Protein AF-0000000082067939 (afdb_homodimer)

Sequence (208 aa):
LRGRFSPQLLSRGGAKGQLTLLGLQEKPSDTQTPSAMDGVNTPTSCCFSYVSKPIPRSHVVKYRHTSSKCSLPAVIFTTKKGREVCSDPNARWVQEYIKHVKQNLRGRFSPQLLSRGGAKGQLTLLGLQEKPSDTQTPSAMDGVNTPTSCCFSYVSKPIPRSHVVKYRHTSSKCSLPAVIFTTKKGREVCSDPNARWVQEYIKHVKQN

Secondary structure (DSSP, 8-state):
---------------------------------------TTSPEEE-S---SSPPPGGGEEEEEEPPTTSSS--EEEEETT--EEEE-TTSHHHHHHHHHHHH-/---------------------------------------TTSPEEE-S---SSPPPGGGEEEEEEPPTTSSS--EEEEETT--EEEE-TTSHHHHHHHHHHHH-

Organism: Chelonoidis abingdonii (NCBI:txid106734)

InterPro domains:
  IPR000827 CC chemokine, conserved site [PS00472] (46-87)
  IPR001811 Chemokine interleukin-8-like domain [PF00048] (45-100)
  IPR001811 Chemokine interleukin-8-like domain [SM00199] (43-101)
  IPR036048 Chemokine interleukin-8-like superfamily [SSF54117] (39-103)
  IPR039809 Chemokine beta/gamma/delta [PTHR12015] (34-102)

Structure (mmCIF, N/CA/C/O backbone):
data_AF-0000000082067939-model_v1
#
loop_
_entity.id
_entity.type
_entity.pdbx_description
1 polymer 'C-C motif chemokine'
#
loop_
_atom_site.group_PDB
_atom_site.id
_atom_site.type_symbol
_atom_site.label_atom_id
_atom_site.label_alt_id
_atom_site.label_comp_id
_atom_site.label_asym_id
_atom_site.label_entity_id
_atom_site.label_seq_id
_atom_site.pdbx_PDB_ins_code
_atom_site.Cartn_x
_atom_site.Cartn_y
_atom_site.Cartn_z
_atom_site.occupancy
_atom_site.B_iso_or_equiv
_atom_site.auth_seq_id
_atom_site.auth_comp_id
_atom_site.auth_asym_id
_atom_site.auth_atom_id
_atom_site.pdbx_PDB_model_num
ATOM 1 N N . LEU A 1 1 ? 56.219 -64.5 -46.75 1 35.53 1 LEU A N 1
ATOM 2 C CA . LEU A 1 1 ? 56.625 -63.562 -45.719 1 35.53 1 LEU A CA 1
ATOM 3 C C . LEU A 1 1 ? 56.188 -62.156 -46.094 1 35.53 1 LEU A C 1
ATOM 5 O O . LEU A 1 1 ? 56.438 -61.188 -45.344 1 35.53 1 LEU A O 1
ATOM 9 N N . ARG A 1 2 ? 55.781 -61.875 -47.375 1 33.59 2 ARG A N 1
ATOM 10 C CA . ARG A 1 2 ? 56 -60.5 -47.812 1 33.59 2 ARG A CA 1
ATOM 11 C C . ARG A 1 2 ? 54.969 -59.562 -47.188 1 33.59 2 ARG A C 1
ATOM 13 O O . ARG A 1 2 ? 55.219 -58.375 -47 1 33.59 2 ARG A O 1
ATOM 20 N N . GLY A 1 3 ? 53.625 -59.969 -47.188 1 36.22 3 GLY A N 1
ATOM 21 C CA . GLY A 1 3 ? 52.812 -58.844 -47.531 1 36.22 3 GLY A CA 1
ATOM 22 C C . GLY A 1 3 ? 52.75 -57.781 -46.438 1 36.22 3 GLY A C 1
ATOM 23 O O . GLY A 1 3 ? 52.5 -58.125 -45.25 1 36.22 3 GLY A O 1
ATOM 24 N N . ARG A 1 4 ? 53.25 -56.594 -46.594 1 36.09 4 ARG A N 1
ATOM 25 C CA . ARG A 1 4 ? 53.625 -55.375 -45.906 1 36.09 4 ARG A CA 1
ATOM 26 C C . ARG A 1 4 ? 52.406 -54.75 -45.188 1 36.09 4 ARG A C 1
ATOM 28 O O . ARG A 1 4 ? 52.469 -54.469 -44 1 36.09 4 ARG A O 1
ATOM 35 N N . PHE A 1 5 ? 51.375 -54 -45.875 1 36.84 5 PHE A N 1
ATOM 36 C CA . PHE A 1 5 ? 51.344 -52.562 -45.625 1 36.84 5 PHE A CA 1
ATOM 37 C C . PHE A 1 5 ? 50.531 -52.281 -44.375 1 36.84 5 PHE A C 1
ATOM 39 O O . PHE A 1 5 ? 49.75 -53.125 -43.906 1 36.84 5 PHE A O 1
ATOM 46 N N . SER A 1 6 ? 50.031 -50.781 -44.062 1 39.72 6 SER A N 1
ATOM 47 C CA . SER A 1 6 ? 50.25 -49.594 -43.219 1 39.72 6 SER A CA 1
ATOM 48 C C . SER A 1 6 ? 49 -49.281 -42.438 1 39.72 6 SER A C 1
ATOM 50 O O . SER A 1 6 ? 49.031 -48.375 -41.562 1 39.72 6 SER A O 1
ATOM 52 N N . PRO A 1 7 ? 47.719 -49.906 -42.531 1 46.06 7 PRO A N 1
ATOM 53 C CA . PRO A 1 7 ? 46.781 -48.781 -42.406 1 46.06 7 PRO A CA 1
ATOM 54 C C . PRO A 1 7 ? 46.875 -48.062 -41.062 1 46.06 7 PRO A C 1
ATOM 56 O O . PRO A 1 7 ? 47.25 -48.688 -40.062 1 46.06 7 PRO A O 1
ATOM 59 N N . GLN A 1 8 ? 47.031 -46.688 -41.156 1 37.53 8 GLN A N 1
ATOM 60 C CA . GLN A 1 8 ? 47.062 -45.562 -40.188 1 37.53 8 GLN A CA 1
ATOM 61 C C . GLN A 1 8 ? 45.812 -45.531 -39.344 1 37.53 8 GLN A C 1
ATOM 63 O O . GLN A 1 8 ? 44.688 -45.531 -39.875 1 37.53 8 GLN A O 1
ATOM 68 N N . LEU A 1 9 ? 45.906 -46.156 -38.219 1 43.56 9 LEU A N 1
ATOM 69 C CA . LEU A 1 9 ? 44.875 -46.188 -37.156 1 43.56 9 LEU A CA 1
ATOM 70 C C . LEU A 1 9 ? 44.469 -44.75 -36.781 1 43.56 9 LEU A C 1
ATOM 72 O O . LEU A 1 9 ? 45.281 -43.969 -36.281 1 43.56 9 LEU A O 1
ATOM 76 N N . LEU A 1 10 ? 43.75 -44.094 -37.781 1 41.12 10 LEU A N 1
ATOM 77 C CA . LEU A 1 10 ? 43.25 -42.75 -37.469 1 41.12 10 LEU A CA 1
ATOM 78 C C . LEU A 1 10 ? 42.594 -42.75 -36.094 1 41.12 10 LEU A C 1
ATOM 80 O O . LEU A 1 10 ? 41.906 -43.719 -35.719 1 41.12 10 LEU A O 1
ATOM 84 N N . SER A 1 11 ? 43.312 -42.094 -35.219 1 42.75 11 SER A N 1
ATOM 85 C CA . SER A 1 11 ? 43.031 -41.688 -33.844 1 42.75 11 SER A CA 1
ATOM 86 C C . SER A 1 11 ? 41.656 -41 -33.75 1 42.75 11 SER A C 1
ATOM 88 O O . SER A 1 11 ? 41.438 -40 -34.438 1 42.75 11 SER A O 1
ATOM 90 N N . ARG A 1 12 ? 40.594 -41.844 -33.875 1 41.91 12 ARG A N 1
ATOM 91 C CA . ARG A 1 12 ? 39.25 -41.281 -33.719 1 41.91 12 ARG A CA 1
ATOM 92 C C . ARG A 1 12 ? 39.156 -40.375 -32.5 1 41.91 12 ARG A C 1
ATOM 94 O O . ARG A 1 12 ? 39.438 -40.844 -31.375 1 41.91 12 ARG A O 1
ATOM 101 N N . GLY A 1 13 ? 39.812 -39.125 -32.625 1 38.28 13 GLY A N 1
ATOM 102 C CA . GLY A 1 13 ? 39.625 -38.125 -31.609 1 38.28 13 GLY A CA 1
ATOM 103 C C . GLY A 1 13 ? 38.188 -38.031 -31.109 1 38.28 13 GLY A C 1
ATOM 104 O O . GLY A 1 13 ? 37.25 -37.938 -31.891 1 38.28 13 GLY A O 1
ATOM 105 N N . GLY A 1 14 ? 37.781 -38.969 -30.25 1 40.94 14 GLY A N 1
ATOM 106 C CA . GLY A 1 14 ? 36.469 -38.875 -29.609 1 40.94 14 GLY A CA 1
ATOM 107 C C . GLY A 1 14 ? 36.188 -37.5 -29.031 1 40.94 14 GLY A C 1
ATOM 108 O O . GLY A 1 14 ? 36.906 -37.031 -28.156 1 40.94 14 GLY A O 1
ATOM 109 N N . ALA A 1 15 ? 36.031 -36.531 -29.953 1 44.72 15 ALA A N 1
ATOM 110 C CA . ALA A 1 15 ? 35.594 -35.25 -29.438 1 44.72 15 ALA A CA 1
ATOM 111 C C . ALA A 1 15 ? 34.469 -35.375 -28.438 1 44.72 15 ALA A C 1
ATOM 113 O O . ALA A 1 15 ? 33.438 -36 -28.734 1 44.72 15 ALA A O 1
ATOM 114 N N . LYS A 1 16 ? 34.844 -35.75 -27.172 1 47.28 16 LYS A N 1
ATOM 115 C CA . LYS A 1 16 ? 33.844 -35.625 -26.125 1 47.28 16 LYS A CA 1
ATOM 116 C C . LYS A 1 16 ? 33.125 -34.281 -26.203 1 47.28 16 LYS A C 1
ATOM 118 O O . LYS A 1 16 ? 33.75 -33.219 -26.25 1 47.28 16 LYS A O 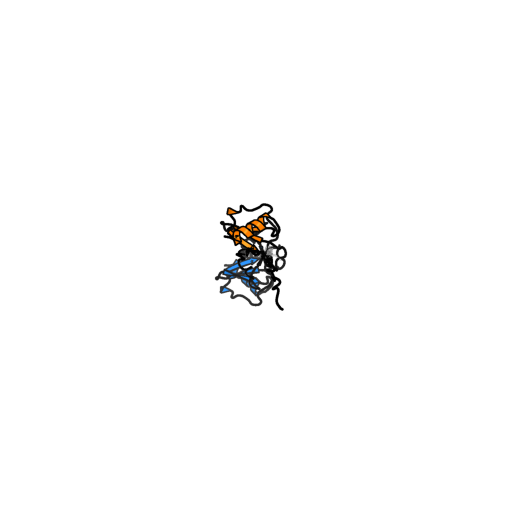1
ATOM 123 N N . GLY A 1 17 ? 32.125 -34.281 -27.125 1 41.03 17 GLY A N 1
ATOM 124 C CA . GLY A 1 17 ? 31.234 -33.125 -27.141 1 41.03 17 GLY A CA 1
ATOM 125 C C . GLY A 1 17 ? 30.828 -32.688 -25.75 1 41.03 17 GLY A C 1
ATOM 126 O O . GLY A 1 17 ? 30.469 -33.5 -24.906 1 41.03 17 GLY A O 1
ATOM 127 N N . GLN A 1 18 ? 31.609 -31.734 -25.172 1 47.75 18 GLN A N 1
ATOM 128 C CA . GLN A 1 18 ? 31.156 -31.047 -23.969 1 47.75 18 GLN A CA 1
ATOM 129 C C . GLN A 1 18 ? 29.734 -30.547 -24.109 1 47.75 18 GLN A C 1
ATOM 131 O O . GLN A 1 18 ? 29.406 -29.812 -25.047 1 47.75 18 GLN A O 1
ATOM 136 N N . LEU A 1 19 ? 28.797 -31.531 -23.953 1 42.72 19 LEU A N 1
ATOM 137 C CA . LEU A 1 19 ? 27.438 -31.062 -23.844 1 42.72 19 LEU A CA 1
ATOM 138 C C . LEU A 1 19 ? 27.344 -29.859 -22.891 1 42.72 19 LEU A C 1
ATOM 140 O O . LEU A 1 19 ? 27.703 -29.969 -21.719 1 42.72 19 LEU A O 1
ATOM 144 N N . THR A 1 20 ? 27.844 -28.75 -23.438 1 46.84 20 THR A N 1
ATOM 145 C CA . THR A 1 20 ? 27.547 -27.562 -22.656 1 46.84 20 THR A CA 1
ATOM 146 C C . THR A 1 20 ? 26.062 -27.484 -22.312 1 46.84 20 THR A C 1
ATOM 148 O O . THR A 1 20 ? 25.219 -27.625 -23.188 1 46.84 20 THR A O 1
ATOM 151 N N . LEU A 1 21 ? 25.766 -28.172 -21.203 1 43.59 21 LEU A N 1
ATOM 152 C CA . LEU A 1 21 ? 24.438 -27.938 -20.641 1 43.59 21 LEU A CA 1
ATOM 153 C C . LEU A 1 21 ? 24.109 -26.438 -20.656 1 43.59 21 LEU A C 1
ATOM 155 O O . LEU A 1 21 ? 24.781 -25.641 -20.016 1 43.59 21 LEU A O 1
ATOM 159 N N . LEU A 1 22 ? 23.844 -25.969 -21.922 1 44.34 22 LEU A N 1
ATOM 160 C CA . LEU A 1 22 ? 23.25 -24.641 -21.922 1 44.34 22 LEU A CA 1
ATOM 161 C C . L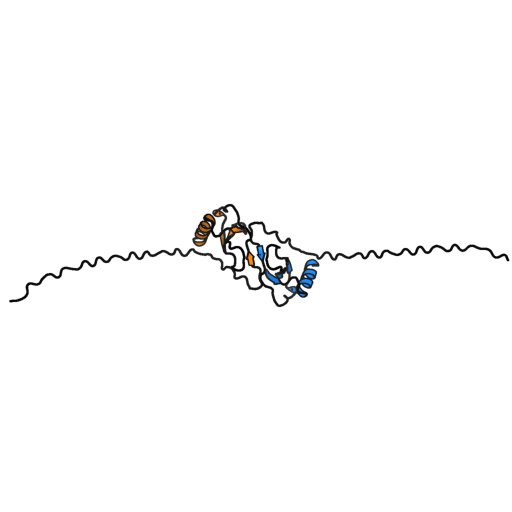EU A 1 22 ? 22.141 -24.547 -20.875 1 44.34 22 LEU A C 1
ATOM 163 O O . LEU A 1 22 ? 21.125 -25.25 -20.969 1 44.34 22 LEU A O 1
ATOM 167 N N . GLY A 1 23 ? 22.578 -24.516 -19.594 1 41.19 23 GLY A N 1
ATOM 168 C CA . GLY A 1 23 ? 21.516 -24.141 -18.672 1 41.19 23 GLY A CA 1
ATOM 169 C C . GLY A 1 23 ? 20.656 -23 -19.172 1 41.19 23 GLY A C 1
ATOM 170 O O . GLY A 1 23 ? 21.156 -21.922 -19.453 1 41.19 23 GLY A O 1
ATOM 171 N N . LEU A 1 24 ? 19.688 -23.297 -20.094 1 37.62 24 LEU A N 1
ATOM 172 C CA . LEU A 1 24 ? 18.672 -22.297 -20.391 1 37.62 24 LEU A CA 1
ATOM 173 C C . LEU A 1 24 ? 18.188 -21.609 -19.125 1 37.62 24 LEU A C 1
ATOM 175 O O . LEU A 1 24 ? 17.641 -22.25 -18.234 1 37.62 24 LEU A O 1
ATOM 179 N N . GLN A 1 25 ? 19.094 -20.719 -18.625 1 41.09 25 GLN A N 1
ATOM 180 C CA . GLN A 1 25 ? 18.484 -19.891 -17.578 1 41.09 25 GLN A CA 1
ATOM 181 C C . GLN A 1 25 ? 17.188 -19.25 -18.078 1 41.09 25 GLN A C 1
ATOM 183 O O . GLN A 1 25 ? 17.188 -18.562 -19.094 1 41.09 25 GLN A O 1
ATOM 188 N N . GLU A 1 26 ? 16.125 -20.109 -18.172 1 35.47 26 GLU A N 1
ATOM 189 C CA . GLU A 1 26 ? 14.844 -19.438 -18.375 1 35.47 26 GLU A CA 1
ATOM 190 C C . GLU A 1 26 ? 14.789 -18.125 -17.594 1 35.47 26 GLU A C 1
ATOM 192 O O . GLU A 1 26 ? 15.117 -18.078 -16.406 1 35.47 26 GLU A O 1
ATOM 197 N N . LYS A 1 27 ? 15.203 -17.062 -18.25 1 37.16 27 LYS A N 1
ATOM 198 C CA . LYS A 1 27 ? 15.016 -15.719 -17.688 1 37.16 27 LYS A CA 1
ATOM 199 C C . LYS A 1 27 ? 13.609 -15.555 -17.109 1 37.16 27 LYS A C 1
ATOM 201 O O . LYS A 1 27 ? 12.617 -15.766 -17.812 1 37.16 27 LYS A O 1
ATOM 206 N N . PRO A 1 28 ? 13.266 -16.016 -15.875 1 39.47 28 PRO A N 1
ATOM 207 C CA . PRO A 1 28 ? 11.93 -15.602 -15.445 1 39.47 28 PRO A CA 1
ATOM 208 C C . PRO A 1 28 ? 11.57 -14.188 -15.898 1 39.47 28 PRO A C 1
ATOM 210 O O . PRO A 1 28 ? 12.438 -13.305 -15.914 1 39.47 28 PRO A O 1
ATOM 213 N N . SER A 1 29 ? 10.984 -14.078 -17.016 1 38.59 29 SER A N 1
ATOM 214 C CA . SER A 1 29 ? 10.414 -12.797 -17.438 1 38.59 29 SER A CA 1
ATOM 215 C C . SER A 1 29 ? 9.828 -12.047 -16.234 1 38.59 29 SER A C 1
ATOM 217 O O . SER A 1 29 ? 8.75 -12.391 -15.75 1 38.59 29 SER A O 1
ATOM 219 N N . ASP A 1 30 ? 10.523 -11.977 -15.195 1 41 30 ASP A N 1
ATOM 220 C CA . ASP A 1 30 ? 10.055 -11.094 -14.133 1 41 30 ASP A CA 1
ATOM 221 C C . ASP A 1 30 ? 9.461 -9.805 -14.711 1 41 30 ASP A C 1
ATOM 223 O O . ASP A 1 30 ? 10.195 -8.922 -15.156 1 41 30 ASP A O 1
ATOM 227 N N . THR A 1 31 ? 8.562 -9.828 -15.617 1 44.78 31 THR A N 1
ATOM 228 C CA . THR A 1 31 ? 7.961 -8.5 -15.633 1 44.78 31 THR A CA 1
ATOM 229 C C . THR A 1 31 ? 7.895 -7.93 -14.219 1 44.78 31 THR A C 1
ATOM 231 O O . THR A 1 31 ? 7.039 -8.32 -13.422 1 44.78 31 THR A O 1
ATOM 234 N N . GLN A 1 32 ? 8.82 -8.203 -13.312 1 43.72 32 GLN A N 1
ATOM 235 C CA . GLN A 1 32 ? 8.953 -7.438 -12.078 1 43.72 32 GLN A CA 1
ATOM 236 C C . GLN A 1 32 ? 8.609 -5.969 -12.297 1 43.72 32 GLN A C 1
ATOM 238 O O . GLN A 1 32 ? 9.305 -5.27 -13.039 1 43.72 32 GLN A O 1
ATOM 243 N N . THR A 1 33 ? 7.438 -5.68 -12.766 1 44.88 33 THR A N 1
ATOM 244 C CA . THR A 1 33 ? 7.348 -4.23 -12.609 1 44.88 33 THR A CA 1
ATOM 245 C C . THR A 1 33 ? 8.188 -3.766 -11.422 1 44.88 33 THR A C 1
ATOM 247 O O . THR A 1 33 ? 8.148 -4.375 -10.352 1 44.88 33 THR A O 1
ATOM 250 N N . PRO A 1 34 ? 9.266 -3.041 -11.602 1 44.03 34 PRO A N 1
ATOM 251 C CA . PRO A 1 34 ? 10.086 -2.545 -10.5 1 44.03 34 PRO A CA 1
ATOM 252 C C . PRO A 1 34 ? 9.312 -2.426 -9.188 1 44.03 34 PRO A C 1
ATOM 254 O O . PRO A 1 34 ? 8.117 -2.105 -9.203 1 44.03 34 PRO A O 1
ATOM 257 N N . SER A 1 35 ? 9.398 -3.391 -8.219 1 43.81 35 SER A N 1
ATOM 258 C CA . SER A 1 35 ? 9.07 -2.898 -6.887 1 43.81 35 SER A CA 1
ATOM 259 C C . SER A 1 35 ? 9.148 -1.376 -6.824 1 43.81 35 SER A C 1
ATOM 261 O O . SER A 1 35 ? 10.227 -0.799 -6.984 1 43.81 35 SER A O 1
ATOM 263 N N . ALA A 1 36 ? 8.438 -0.71 -7.602 1 48.22 36 ALA A N 1
ATOM 264 C CA . ALA A 1 36 ? 8.594 0.717 -7.332 1 48.22 36 ALA A CA 1
ATOM 265 C C . ALA A 1 36 ? 9.164 0.955 -5.938 1 48.22 36 ALA A C 1
ATOM 267 O O . ALA A 1 36 ? 8.578 0.522 -4.941 1 48.22 36 ALA A O 1
ATOM 268 N N . MET A 1 37 ? 10.516 0.759 -5.797 1 51 37 MET A N 1
ATOM 269 C CA . MET A 1 37 ? 11.07 1.308 -4.566 1 51 37 MET A CA 1
ATOM 270 C C . MET A 1 37 ? 10.281 2.525 -4.105 1 51 37 MET A C 1
ATOM 272 O O . MET A 1 37 ? 10.25 3.549 -4.793 1 51 37 MET A O 1
ATOM 276 N N . ASP A 1 38 ? 9.211 2.182 -3.703 1 60 38 ASP A N 1
ATOM 277 C CA . ASP A 1 38 ? 8.477 3.318 -3.146 1 60 38 ASP A CA 1
ATOM 278 C C . ASP A 1 38 ? 9.438 4.34 -2.539 1 60 38 ASP A C 1
ATOM 280 O O . ASP A 1 38 ? 10.461 3.973 -1.959 1 60 38 ASP A O 1
ATOM 284 N N . GLY A 1 39 ? 9.43 5.414 -3.107 1 72.75 39 GLY A N 1
ATOM 285 C CA . GLY A 1 39 ? 10.172 6.48 -2.455 1 72.75 39 GLY A CA 1
ATOM 286 C C . GLY A 1 39 ? 10.18 6.367 -0.943 1 72.75 39 GLY A C 1
ATOM 287 O O . GLY A 1 39 ? 9.336 5.676 -0.365 1 72.75 39 GLY A O 1
ATOM 288 N N . VAL A 1 40 ? 11.18 6.781 -0.262 1 82.94 40 VAL A N 1
ATOM 289 C CA . VAL A 1 40 ? 11.391 6.676 1.177 1 82.94 40 VAL A CA 1
ATOM 290 C C . VAL A 1 40 ? 10.164 7.195 1.923 1 82.94 40 VAL A C 1
ATOM 292 O O . VAL A 1 40 ? 9.742 6.605 2.92 1 82.94 40 VAL A O 1
ATOM 295 N N . ASN A 1 41 ? 9.469 8.188 1.485 1 93.44 41 ASN A N 1
ATOM 296 C CA . ASN A 1 41 ? 8.359 8.789 2.221 1 93.44 41 ASN A CA 1
ATOM 297 C C . ASN A 1 41 ? 7.027 8.562 1.509 1 93.44 41 ASN A C 1
ATOM 299 O O . ASN A 1 41 ? 6.141 9.422 1.553 1 93.44 41 ASN A O 1
ATOM 303 N N . THR A 1 42 ? 6.922 7.527 0.788 1 95.88 42 THR A N 1
ATOM 304 C CA . THR A 1 42 ? 5.668 7.141 0.148 1 95.88 42 THR A CA 1
ATOM 305 C C . THR A 1 42 ? 5.16 5.816 0.706 1 95.88 42 THR A C 1
ATOM 307 O O . THR A 1 42 ? 5.945 5.004 1.204 1 95.88 42 THR A O 1
ATOM 310 N N . PRO A 1 43 ? 3.881 5.594 0.652 1 96.38 43 PRO A N 1
ATOM 311 C CA . PRO A 1 43 ? 3.365 4.348 1.226 1 96.38 43 PRO A CA 1
ATOM 312 C C . PRO A 1 43 ? 3.801 3.113 0.44 1 96.38 43 PRO A C 1
ATOM 314 O O . PRO A 1 43 ? 3.986 3.184 -0.778 1 96.38 43 PRO A O 1
ATOM 317 N N . THR A 1 44 ? 4.047 2.068 1.137 1 95.19 44 THR A N 1
ATOM 318 C CA . THR A 1 44 ? 4.371 0.761 0.579 1 95.19 44 THR A CA 1
ATOM 319 C C . THR A 1 44 ? 3.176 -0.181 0.672 1 95.19 44 THR A C 1
ATOM 321 O O . THR A 1 44 ? 2.494 -0.228 1.698 1 95.19 44 THR A O 1
ATOM 324 N N . SER A 1 45 ? 2.855 -0.892 -0.438 1 94.56 45 SER A N 1
ATOM 325 C CA . SER A 1 45 ? 1.794 -1.893 -0.418 1 94.56 45 SER A CA 1
ATOM 326 C C . SER A 1 45 ? 2.258 -3.178 0.256 1 94.56 45 SER A C 1
ATOM 328 O O . SER A 1 45 ? 3.227 -3.803 -0.184 1 94.56 45 SER A O 1
ATOM 330 N N . CYS A 1 46 ? 1.588 -3.551 1.285 1 96.44 46 CYS A N 1
ATOM 331 C CA . CYS A 1 46 ? 1.939 -4.75 2.039 1 96.44 46 CYS A CA 1
ATOM 332 C C . CYS A 1 46 ? 0.752 -5.699 2.137 1 96.44 46 CYS A C 1
ATOM 334 O O . CYS A 1 46 ? -0.397 -5.262 2.188 1 96.44 46 CYS A O 1
ATOM 336 N N . CYS A 1 47 ? 1.065 -6.953 2.141 1 97.75 47 CYS A N 1
ATOM 337 C CA . CYS A 1 47 ? 0.067 -7.992 2.377 1 97.75 47 CYS A CA 1
ATOM 338 C C . CYS A 1 47 ? 0.138 -8.5 3.812 1 97.75 47 CYS A C 1
ATOM 340 O O . CYS A 1 47 ? 1.226 -8.617 4.379 1 97.75 47 CYS A O 1
ATOM 342 N N . PHE A 1 48 ? -1.087 -8.852 4.34 1 97.5 48 PHE A N 1
ATOM 343 C CA . PHE A 1 48 ? -1.111 -9.398 5.691 1 97.5 48 PHE A CA 1
ATOM 344 C C . PHE A 1 48 ? -1.829 -10.742 5.715 1 97.5 48 PHE A C 1
ATOM 346 O O . PHE A 1 48 ? -1.923 -11.383 6.766 1 97.5 48 PHE A O 1
ATOM 353 N N . SER A 1 49 ? -2.316 -11.008 4.543 1 97.62 49 SER A N 1
ATOM 354 C CA . SER A 1 49 ? -2.934 -12.312 4.336 1 97.62 49 SER A CA 1
ATOM 355 C C . SER A 1 49 ? -2.836 -12.75 2.879 1 97.62 49 SER A C 1
ATOM 357 O O . SER A 1 49 ? -2.395 -11.977 2.025 1 97.62 49 SER A O 1
ATOM 359 N N . TYR A 1 50 ? -3.213 -14.031 2.662 1 97.56 50 TYR A N 1
ATOM 360 C CA . TYR A 1 50 ? -3.215 -14.586 1.315 1 97.56 50 TYR A CA 1
ATOM 361 C C . TYR A 1 50 ? -4.602 -15.102 0.939 1 97.56 50 TYR A C 1
ATOM 363 O O . TYR A 1 50 ? -5.332 -15.609 1.79 1 97.56 50 TYR A O 1
ATOM 371 N N . VAL A 1 51 ? -4.832 -14.977 -0.305 1 97.62 51 VAL A N 1
ATOM 372 C CA . VAL A 1 51 ? -6.039 -15.648 -0.777 1 97.62 51 VAL A CA 1
ATOM 373 C C . VAL A 1 51 ? -5.871 -17.156 -0.644 1 97.62 51 VAL A C 1
ATOM 375 O O . VAL A 1 51 ? -4.781 -17.688 -0.856 1 97.62 51 VAL A O 1
ATOM 378 N N . SER A 1 52 ? -6.934 -17.766 -0.348 1 95.44 52 SER A N 1
ATOM 379 C CA . SER A 1 52 ? -6.883 -19.203 -0.101 1 95.44 52 SER A CA 1
ATOM 380 C C . SER A 1 52 ? -7.016 -19.984 -1.399 1 95.44 52 SER A C 1
ATOM 382 O O . SER A 1 52 ? -6.504 -21.109 -1.508 1 95.44 52 SER A O 1
ATOM 384 N N . LYS A 1 53 ? -7.703 -19.422 -2.422 1 95.62 53 LYS A N 1
ATOM 385 C CA . LYS A 1 53 ? -7.953 -20.109 -3.684 1 95.62 53 LYS A CA 1
ATOM 386 C C . LYS A 1 53 ? -7.293 -19.375 -4.852 1 95.62 53 LYS A C 1
ATOM 388 O O . LYS A 1 53 ? -7.188 -18.156 -4.844 1 95.62 53 LYS A O 1
ATOM 393 N N . PRO A 1 54 ? -6.973 -20.156 -5.852 1 97.31 54 PRO A N 1
ATOM 394 C CA . PRO A 1 54 ? -6.387 -19.516 -7.031 1 97.31 54 PRO A CA 1
ATOM 395 C C . PRO A 1 54 ? -7.371 -18.594 -7.746 1 97.31 54 PRO A C 1
ATOM 397 O O . PRO A 1 54 ? -8.57 -18.875 -7.785 1 97.31 54 PRO A O 1
ATOM 400 N N . ILE A 1 55 ? -6.805 -17.5 -8.305 1 96.62 55 ILE A N 1
ATOM 401 C CA . ILE A 1 55 ? -7.543 -16.625 -9.211 1 96.62 55 ILE A CA 1
ATOM 402 C C . ILE A 1 55 ? -7.535 -17.219 -10.617 1 96.62 55 ILE A C 1
ATOM 404 O O . ILE A 1 55 ? -6.551 -17.828 -11.039 1 96.62 55 ILE A O 1
ATOM 408 N N . PRO A 1 56 ? -8.664 -17.094 -11.219 1 97.38 56 PRO A N 1
ATOM 409 C CA . PRO A 1 56 ? -8.586 -17.594 -12.594 1 97.38 56 PRO A CA 1
ATOM 410 C C . PRO A 1 56 ? -7.406 -17.016 -13.367 1 97.38 56 PRO A C 1
ATOM 412 O O . PRO A 1 56 ? -7.238 -15.789 -13.422 1 97.38 56 PRO A O 1
ATOM 415 N N . ARG A 1 57 ? -6.719 -17.844 -13.945 1 95.56 57 ARG A N 1
ATOM 416 C CA . ARG A 1 57 ? -5.477 -17.469 -14.609 1 95.56 57 ARG A CA 1
ATOM 417 C C . ARG A 1 57 ? -5.738 -16.422 -15.695 1 95.56 57 ARG A C 1
ATOM 419 O O . ARG A 1 57 ? -4.945 -15.5 -15.883 1 95.56 57 ARG A O 1
ATOM 426 N N . SER A 1 58 ? -6.867 -16.484 -16.406 1 95.06 58 SER A N 1
ATOM 427 C CA . SER A 1 58 ? -7.188 -15.602 -17.516 1 95.06 58 SER A CA 1
ATOM 428 C C . SER A 1 58 ? -7.438 -14.18 -17.031 1 95.06 58 SER A C 1
ATOM 430 O O . SER A 1 58 ? -7.406 -13.234 -17.828 1 95.06 58 SER A O 1
ATOM 432 N N . HIS A 1 59 ? -7.719 -14.109 -15.773 1 96.75 59 HIS A N 1
ATOM 433 C CA . HIS A 1 59 ? -8.023 -12.797 -15.219 1 96.75 5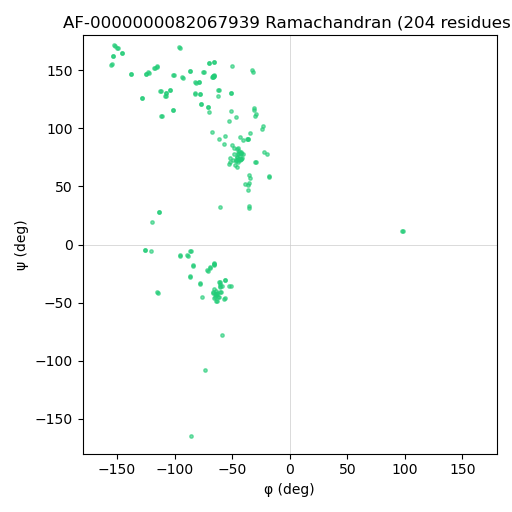9 HIS A CA 1
ATOM 434 C C . HIS A 1 59 ? -6.754 -12.039 -14.852 1 96.75 59 HIS A C 1
ATOM 436 O O . HIS A 1 59 ? -6.773 -10.82 -14.695 1 96.75 59 HIS A O 1
ATOM 442 N N . VAL A 1 60 ? -5.625 -12.734 -14.711 1 96.75 60 VAL A N 1
ATOM 443 C CA . VAL A 1 60 ? -4.402 -12.133 -14.18 1 96.75 60 VAL A CA 1
ATOM 444 C C . VAL A 1 60 ? -3.672 -11.383 -15.289 1 96.75 60 VAL A C 1
ATOM 446 O O . VAL A 1 60 ? -3.4 -11.945 -16.359 1 96.75 60 VAL A O 1
ATOM 449 N N . VAL A 1 61 ? -3.295 -10.133 -15.023 1 94.81 61 VAL A N 1
ATOM 450 C CA . VAL A 1 61 ? -2.678 -9.305 -16.062 1 94.81 61 VAL A CA 1
ATOM 451 C C . VAL A 1 61 ? -1.235 -8.984 -15.672 1 94.81 61 VAL A C 1
ATOM 453 O O . VAL A 1 61 ? -0.347 -8.961 -16.531 1 94.81 61 VAL A O 1
ATOM 456 N N . LYS A 1 62 ? -0.906 -8.68 -14.43 1 95.5 62 LYS A N 1
ATOM 457 C CA . LYS A 1 62 ? 0.449 -8.383 -13.977 1 95.5 62 LYS A CA 1
ATOM 458 C C . LYS A 1 62 ? 0.646 -8.797 -12.523 1 95.5 62 LYS A C 1
ATOM 460 O O . LYS A 1 62 ? -0.294 -9.258 -11.875 1 95.5 62 LYS A O 1
ATOM 465 N N . TYR A 1 63 ? 1.828 -8.766 -12.133 1 95.88 63 TYR A N 1
ATOM 466 C CA . TYR A 1 63 ? 2.162 -9.086 -10.75 1 95.88 63 TYR A CA 1
ATOM 467 C C . TYR A 1 63 ? 3.342 -8.25 -10.266 1 95.88 63 TYR A C 1
ATOM 469 O O . TYR A 1 63 ? 4.074 -7.676 -11.07 1 95.88 63 TYR A O 1
ATOM 477 N N . ARG A 1 64 ? 3.506 -8.242 -8.906 1 95.25 64 ARG A N 1
ATOM 478 C CA . ARG A 1 64 ? 4.699 -7.719 -8.25 1 95.25 64 ARG A CA 1
ATOM 479 C C . ARG A 1 64 ? 4.902 -8.359 -6.887 1 95.25 64 ARG A C 1
ATOM 481 O O . ARG A 1 64 ? 3.959 -8.891 -6.293 1 95.25 64 ARG A O 1
ATOM 488 N N . HIS A 1 65 ? 6.109 -8.336 -6.527 1 95.62 65 HIS A N 1
ATOM 489 C CA . HIS A 1 65 ? 6.426 -8.773 -5.172 1 95.62 65 HIS A CA 1
ATOM 490 C C . HIS A 1 65 ? 6.309 -7.617 -4.18 1 95.62 65 HIS A C 1
ATOM 492 O O . HIS A 1 65 ? 6.535 -6.461 -4.539 1 95.62 65 HIS A O 1
ATOM 498 N N . THR A 1 66 ? 5.961 -7.953 -2.977 1 96 66 THR A N 1
ATOM 499 C CA . THR A 1 66 ? 5.977 -6.93 -1.938 1 96 66 THR A CA 1
ATOM 500 C C . THR A 1 66 ? 7.406 -6.52 -1.596 1 96 66 THR A C 1
ATOM 502 O O . THR A 1 66 ? 8.352 -7.273 -1.854 1 96 66 THR A O 1
ATOM 505 N N . SER A 1 67 ? 7.5 -5.285 -1.059 1 93.75 67 SER A N 1
ATOM 506 C CA . SER A 1 67 ? 8.797 -4.746 -0.66 1 93.75 67 SER A CA 1
ATOM 507 C C . SER A 1 67 ? 9.391 -5.527 0.506 1 93.75 67 SER A C 1
ATOM 509 O O . SER A 1 67 ? 8.656 -6.148 1.279 1 93.75 67 SER A O 1
ATOM 511 N N . SER A 1 68 ? 10.656 -5.469 0.659 1 94.5 68 SER A N 1
ATOM 512 C CA . SER A 1 68 ? 11.359 -6.121 1.759 1 94.5 68 SER A CA 1
ATOM 513 C C . SER A 1 68 ? 10.992 -5.496 3.1 1 94.5 68 SER A C 1
ATOM 515 O O . SER A 1 68 ? 11.25 -6.078 4.156 1 94.5 68 SER A O 1
ATOM 517 N N . LYS A 1 69 ? 10.43 -4.336 3.088 1 95.12 69 LYS A N 1
ATOM 518 C CA . LYS A 1 69 ? 10.023 -3.664 4.316 1 95.12 69 LYS A CA 1
ATOM 519 C C . LYS A 1 69 ? 8.797 -4.344 4.934 1 95.12 69 LYS A C 1
ATOM 521 O O . LYS A 1 69 ? 8.531 -4.191 6.129 1 95.12 69 LYS A O 1
ATOM 526 N N . CYS A 1 70 ? 8.133 -5.027 4.066 1 96.56 70 CYS A N 1
ATOM 527 C CA . CYS A 1 70 ? 6.906 -5.664 4.523 1 96.56 70 CYS A CA 1
ATOM 528 C C . CYS A 1 70 ? 7.211 -6.891 5.375 1 96.56 70 CYS A C 1
ATOM 530 O O . CYS A 1 70 ? 8.188 -7.602 5.121 1 96.56 70 CYS A O 1
ATOM 532 N N . SER A 1 71 ? 6.344 -7.141 6.301 1 96.94 71 SER A N 1
ATOM 533 C CA . SER A 1 71 ? 6.566 -8.242 7.23 1 96.94 71 SER A CA 1
ATOM 534 C C . SER A 1 71 ? 6.238 -9.586 6.582 1 96.94 71 SER A C 1
ATOM 536 O O . SER A 1 71 ? 6.781 -10.625 6.977 1 96.94 71 SER A O 1
ATOM 538 N N . LEU A 1 72 ? 5.258 -9.57 5.695 1 97.56 72 LEU A N 1
ATOM 539 C CA . LEU A 1 72 ? 4.832 -10.805 5.047 1 97.56 72 LEU A CA 1
ATOM 540 C C . LEU A 1 72 ? 5.18 -10.789 3.561 1 97.56 72 LEU A C 1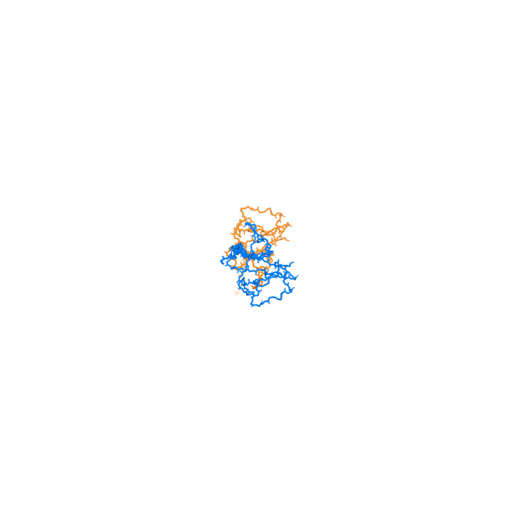
ATOM 542 O O . LEU A 1 72 ? 4.57 -10.047 2.785 1 97.56 72 LEU A O 1
ATOM 546 N N . PRO A 1 73 ? 6.156 -11.633 3.172 1 97.38 73 PRO A N 1
ATOM 547 C CA . PRO A 1 73 ? 6.43 -11.727 1.736 1 97.38 73 PRO A CA 1
ATOM 548 C C . PRO A 1 73 ? 5.227 -12.227 0.939 1 97.38 73 PRO A C 1
ATOM 550 O O . PRO A 1 73 ? 4.559 -13.172 1.355 1 97.38 73 PRO A O 1
ATOM 553 N N . ALA A 1 74 ? 4.953 -11.508 -0.173 1 98 74 ALA A N 1
ATOM 554 C CA . ALA A 1 74 ? 3.771 -11.867 -0.95 1 98 74 ALA A CA 1
ATOM 555 C C . ALA A 1 74 ? 3.938 -11.477 -2.416 1 98 74 ALA A C 1
ATOM 557 O O . ALA A 1 74 ? 4.859 -10.742 -2.766 1 98 74 ALA A O 1
ATOM 558 N N . VAL A 1 75 ? 3.16 -12.039 -3.168 1 97.56 75 VAL A N 1
ATOM 559 C CA . VAL A 1 75 ? 2.953 -11.633 -4.555 1 97.56 75 VAL A CA 1
ATOM 560 C C . VAL A 1 75 ? 1.586 -10.969 -4.699 1 97.56 75 VAL A C 1
ATOM 562 O O . VAL A 1 75 ? 0.579 -11.492 -4.223 1 97.56 75 VAL A O 1
ATOM 565 N N . ILE A 1 76 ? 1.623 -9.859 -5.25 1 97.31 76 ILE A N 1
ATOM 566 C CA . ILE A 1 76 ? 0.374 -9.156 -5.539 1 97.31 76 ILE A CA 1
ATOM 567 C C . ILE A 1 76 ? 0.027 -9.312 -7.016 1 97.31 76 ILE A C 1
ATOM 569 O O . ILE A 1 76 ? 0.748 -8.82 -7.887 1 97.31 76 ILE A O 1
ATOM 573 N N . PHE A 1 77 ? -1.092 -9.984 -7.246 1 97.06 77 PHE A N 1
ATOM 574 C CA . PHE A 1 77 ? -1.596 -10.062 -8.609 1 97.06 77 PHE A CA 1
ATOM 575 C C . PHE A 1 77 ? -2.6 -8.953 -8.883 1 97.06 77 PHE A C 1
ATOM 577 O O . PHE A 1 77 ? -3.404 -8.609 -8.016 1 97.06 77 PHE A O 1
ATOM 584 N N . THR A 1 78 ? -2.551 -8.484 -10.086 1 96.25 78 THR A N 1
ATOM 585 C CA . THR A 1 78 ? -3.561 -7.539 -10.562 1 96.25 78 THR A CA 1
ATOM 586 C C . THR A 1 78 ? -4.426 -8.18 -11.648 1 96.25 78 THR A C 1
ATOM 588 O O . THR A 1 78 ? -3.902 -8.766 -12.594 1 96.25 78 THR A O 1
ATOM 591 N N . THR A 1 79 ? -5.672 -8.023 -11.477 1 96.69 79 THR A N 1
ATOM 592 C CA . THR A 1 79 ? -6.594 -8.641 -12.43 1 96.69 79 THR A CA 1
ATOM 593 C C . THR A 1 79 ? -7.012 -7.641 -13.5 1 96.69 79 THR A C 1
ATOM 595 O O . THR A 1 79 ? -6.715 -6.449 -13.398 1 96.69 79 THR A O 1
ATOM 598 N N . LYS A 1 80 ? -7.68 -8.109 -14.555 1 96.44 80 LYS A N 1
ATOM 599 C CA . LYS A 1 80 ? -8.164 -7.289 -15.656 1 96.44 80 LYS A CA 1
ATOM 600 C C . LYS A 1 80 ? -9.062 -6.168 -15.156 1 96.44 80 LYS A C 1
ATOM 602 O O . LYS A 1 80 ? -9.086 -5.074 -15.727 1 96.44 80 LYS A O 1
ATOM 607 N N . LYS A 1 81 ? -9.742 -6.449 -14.055 1 95.88 81 LYS A N 1
ATOM 608 C CA . LYS A 1 81 ? -10.656 -5.465 -13.492 1 95.88 81 LYS A CA 1
ATOM 609 C C . LYS A 1 81 ? -9.938 -4.504 -12.555 1 95.88 81 LYS A C 1
ATOM 611 O O . LYS A 1 81 ? -10.555 -3.633 -11.945 1 95.88 81 LYS A O 1
ATOM 616 N N . GLY A 1 82 ? -8.727 -4.672 -12.258 1 94.06 82 GLY A N 1
ATOM 617 C CA . GLY A 1 82 ? -7.922 -3.76 -11.469 1 94.06 82 GLY A CA 1
ATOM 618 C C . GLY A 1 82 ? -7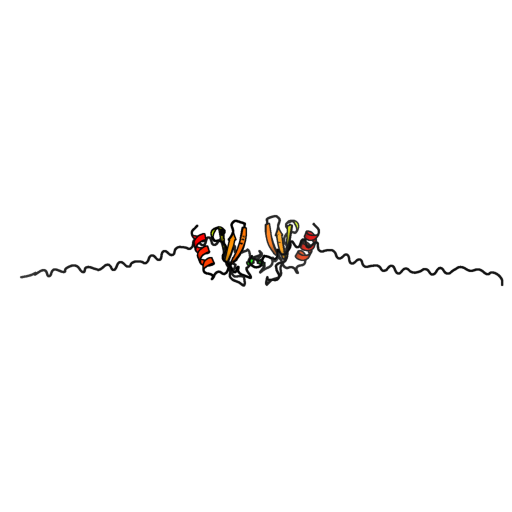.812 -4.172 -10.008 1 94.06 82 GLY A C 1
ATOM 619 O O . GLY A 1 82 ? -7.328 -3.402 -9.18 1 94.06 82 GLY A O 1
ATOM 620 N N . ARG A 1 83 ? -8.266 -5.402 -9.797 1 94.31 83 ARG A N 1
ATOM 621 C CA . ARG A 1 83 ? -8.172 -5.895 -8.43 1 94.31 83 ARG A CA 1
ATOM 622 C C . ARG A 1 83 ? -6.762 -6.363 -8.109 1 94.31 83 ARG A C 1
ATOM 624 O O . ARG A 1 83 ? -6.098 -6.973 -8.945 1 94.31 83 ARG A O 1
ATOM 631 N N . GLU A 1 84 ? -6.355 -6.031 -6.887 1 96.38 84 GLU A N 1
ATOM 632 C CA . GLU A 1 84 ? -5.078 -6.523 -6.387 1 96.38 84 GLU A CA 1
ATOM 633 C C . GLU A 1 84 ? -5.277 -7.605 -5.328 1 96.38 84 GLU A C 1
ATOM 635 O O . GLU A 1 84 ? -6.059 -7.426 -4.395 1 96.38 84 GLU A O 1
ATOM 640 N N . VAL A 1 85 ? -4.547 -8.656 -5.574 1 97.5 85 VAL A N 1
ATOM 641 C CA . VAL A 1 85 ? -4.793 -9.812 -4.727 1 97.5 85 VAL A CA 1
ATOM 642 C C . VAL A 1 85 ? -3.479 -10.312 -4.129 1 97.5 85 VAL A C 1
ATOM 644 O O . VAL A 1 85 ? -2.531 -10.602 -4.859 1 97.5 85 VAL A O 1
ATOM 647 N N . CYS A 1 86 ? -3.562 -10.398 -2.83 1 98.25 86 CYS A N 1
ATOM 648 C CA . CYS A 1 86 ? -2.408 -10.93 -2.109 1 98.25 86 CYS A CA 1
ATOM 649 C C . CYS A 1 86 ? -2.35 -12.445 -2.207 1 98.25 86 CYS A C 1
ATOM 651 O O . CYS A 1 86 ? -3.314 -13.133 -1.869 1 98.25 86 CYS A O 1
ATOM 653 N N . SER A 1 87 ? -1.161 -12.945 -2.59 1 98.44 87 SER A N 1
ATOM 654 C CA . SER A 1 87 ? -1.01 -14.375 -2.844 1 98.44 87 SER A CA 1
ATOM 655 C C . SER A 1 87 ? 0.295 -14.898 -2.26 1 98.44 87 SER A C 1
ATOM 657 O O . SER A 1 87 ? 1.313 -14.211 -2.27 1 98.44 87 SER A O 1
ATOM 659 N N . ASP A 1 88 ? 0.291 -16.125 -1.812 1 98.44 88 ASP A N 1
ATOM 660 C CA . ASP A 1 88 ? 1.454 -16.781 -1.236 1 98.44 88 ASP A CA 1
ATOM 661 C C . ASP A 1 88 ? 2.496 -17.094 -2.309 1 98.44 88 ASP A C 1
ATOM 663 O O . ASP A 1 88 ? 2.246 -17.906 -3.211 1 98.44 88 ASP A O 1
ATOM 667 N N . PRO A 1 89 ? 3.691 -16.5 -2.168 1 98.12 89 PRO A N 1
ATOM 668 C CA . PRO A 1 89 ? 4.691 -16.672 -3.223 1 98.12 89 PRO A CA 1
ATOM 669 C C . PRO A 1 89 ? 5.168 -18.125 -3.352 1 98.12 89 PRO A C 1
ATOM 671 O O . PRO A 1 89 ? 5.789 -18.484 -4.352 1 98.12 89 PRO A O 1
ATOM 674 N N . ASN A 1 90 ? 4.895 -18.875 -2.332 1 98.44 90 ASN A N 1
ATOM 675 C CA . ASN A 1 90 ? 5.391 -20.25 -2.336 1 98.44 90 ASN A CA 1
ATOM 676 C C . ASN A 1 90 ? 4.34 -21.219 -2.855 1 98.44 90 ASN A C 1
ATOM 678 O O . ASN A 1 90 ? 4.621 -22.406 -3.031 1 98.44 90 ASN A O 1
ATOM 682 N N . ALA A 1 91 ? 3.152 -20.844 -3.053 1 98.31 91 ALA A N 1
ATOM 683 C CA . ALA A 1 91 ? 2.096 -21.703 -3.604 1 98.31 91 ALA A CA 1
ATOM 684 C C . ALA A 1 91 ? 2.385 -22.062 -5.059 1 98.31 91 ALA A C 1
ATOM 686 O O . ALA A 1 91 ? 2.832 -21.219 -5.836 1 98.31 91 ALA A O 1
ATOM 687 N N . ARG A 1 92 ? 2.027 -23.266 -5.43 1 97.31 92 ARG A N 1
ATOM 688 C CA . ARG A 1 92 ? 2.346 -23.75 -6.766 1 97.31 92 ARG A CA 1
ATOM 689 C C . ARG A 1 92 ? 1.646 -22.922 -7.836 1 97.31 92 ARG A C 1
ATOM 691 O O . ARG A 1 92 ? 2.262 -22.547 -8.836 1 97.31 92 ARG A O 1
ATOM 698 N N . TRP A 1 93 ? 0.393 -22.719 -7.668 1 97.81 93 TRP A N 1
ATOM 699 C CA . TRP A 1 93 ? -0.338 -21.984 -8.695 1 97.81 93 TRP A CA 1
ATOM 700 C C . TRP A 1 93 ? 0.225 -20.578 -8.867 1 97.81 93 TRP A C 1
ATOM 702 O O . TRP A 1 93 ? 0.196 -20.031 -9.969 1 97.81 93 TRP A O 1
ATOM 712 N N . VAL A 1 94 ? 0.675 -19.906 -7.793 1 98.19 94 VAL A N 1
ATOM 713 C CA . VAL A 1 94 ? 1.248 -18.562 -7.863 1 98.19 94 VAL A CA 1
ATOM 714 C C . VAL A 1 94 ? 2.516 -18.594 -8.711 1 98.19 94 VAL A C 1
ATOM 716 O O . VAL A 1 94 ? 2.686 -17.75 -9.602 1 98.19 94 VAL A O 1
ATOM 719 N N . GLN A 1 95 ? 3.32 -19.594 -8.445 1 97.44 95 GLN A N 1
ATOM 720 C CA . GLN A 1 95 ? 4.566 -19.734 -9.195 1 97.44 95 GLN A CA 1
ATOM 721 C C . GLN A 1 95 ? 4.289 -20 -10.672 1 97.44 95 GLN A C 1
ATOM 723 O O . GLN A 1 95 ? 4.98 -19.469 -11.547 1 97.44 95 GLN A O 1
ATOM 728 N N . GLU A 1 96 ? 3.305 -20.797 -10.961 1 96.19 96 GLU A N 1
ATOM 729 C CA . GLU A 1 96 ? 2.91 -21.062 -12.336 1 96.19 96 GLU A CA 1
ATOM 730 C C . GLU A 1 96 ? 2.418 -19.781 -13.023 1 96.19 96 GLU A C 1
ATOM 732 O O . GLU A 1 96 ? 2.74 -19.531 -14.188 1 96.19 96 GLU A O 1
ATOM 737 N N . TYR A 1 97 ? 1.647 -19 -12.32 1 96 97 TYR A N 1
ATOM 738 C CA . TYR A 1 97 ? 1.11 -17.781 -12.883 1 96 97 TYR A CA 1
ATOM 739 C C . TYR A 1 97 ? 2.229 -16.781 -13.195 1 96 97 TYR A C 1
ATOM 741 O O . TYR A 1 97 ? 2.182 -16.094 -14.211 1 96 97 TYR A O 1
ATOM 749 N N . ILE A 1 98 ? 3.199 -16.656 -12.281 1 96 98 ILE A N 1
ATOM 750 C CA . ILE A 1 98 ? 4.332 -15.773 -12.508 1 96 98 ILE A CA 1
ATOM 751 C C . ILE A 1 98 ? 5.043 -16.156 -13.805 1 96 98 ILE A C 1
ATOM 753 O O . ILE A 1 98 ? 5.359 -15.289 -14.625 1 96 98 ILE A O 1
ATOM 757 N N . LYS A 1 99 ? 5.254 -17.438 -13.914 1 93.56 99 LYS A N 1
ATOM 758 C CA . LYS A 1 99 ? 5.91 -17.922 -15.125 1 93.56 99 LYS A CA 1
ATOM 759 C C . LYS A 1 99 ? 5.102 -17.562 -16.359 1 93.56 99 LYS A C 1
ATOM 761 O O . LYS A 1 99 ? 5.664 -17.141 -17.375 1 93.56 99 LYS A O 1
ATOM 766 N N . HIS A 1 100 ? 3.854 -17.656 -16.344 1 91 100 HIS A N 1
ATOM 767 C CA . HIS A 1 100 ? 2.971 -17.359 -17.469 1 91 100 HIS A CA 1
ATOM 768 C C . HIS A 1 100 ? 3.012 -15.867 -17.828 1 91 100 HIS A C 1
ATOM 770 O O . HIS A 1 100 ? 3.084 -15.508 -19 1 91 100 HIS A O 1
ATOM 776 N N . VAL A 1 101 ? 2.932 -14.922 -16.812 1 91.38 101 VAL A N 1
ATOM 777 C CA . VAL A 1 101 ? 2.918 -13.477 -17.047 1 91.38 101 VAL A CA 1
ATOM 778 C C . VAL A 1 101 ? 4.262 -13.039 -17.609 1 91.38 101 VAL A C 1
ATOM 780 O O . VAL A 1 101 ? 4.316 -12.172 -18.484 1 91.38 101 VAL A O 1
ATOM 783 N N . LYS A 1 102 ? 5.289 -13.586 -17.062 1 86.31 102 LYS A N 1
ATOM 784 C CA . LYS A 1 102 ? 6.629 -13.242 -17.531 1 86.31 102 LYS A CA 1
ATOM 785 C C . LYS A 1 102 ? 6.809 -13.594 -19.016 1 86.31 102 LYS A C 1
ATOM 787 O O . LYS A 1 102 ? 7.52 -12.898 -19.734 1 86.31 102 LYS A O 1
ATOM 792 N N . GLN A 1 103 ? 6.18 -14.602 -19.469 1 82.88 103 GLN A N 1
ATOM 793 C CA . GLN A 1 103 ? 6.359 -15.109 -20.828 1 82.88 103 GLN A CA 1
ATOM 794 C C . GLN A 1 103 ? 5.406 -14.422 -21.812 1 82.88 103 GLN A C 1
ATOM 796 O O . GLN A 1 103 ? 5.559 -14.547 -23.031 1 82.88 103 GLN A O 1
ATOM 801 N N . ASN A 1 104 ? 4.406 -13.609 -21.312 1 69.88 104 ASN A N 1
ATOM 802 C CA . ASN A 1 104 ? 3.432 -12.961 -22.188 1 69.88 104 ASN A CA 1
ATOM 803 C C . ASN A 1 104 ? 3.371 -11.461 -21.953 1 69.88 104 ASN A C 1
ATOM 805 O O . ASN A 1 104 ? 3.111 -10.688 -22.875 1 69.88 104 ASN A O 1
ATOM 809 N N . LEU B 1 1 ? -58.156 41.344 65.312 1 23.92 1 LEU B N 1
ATOM 810 C CA . LEU B 1 1 ? -58 41.438 63.875 1 23.92 1 LEU B CA 1
ATOM 811 C C . LEU B 1 1 ? -56.562 41.125 63.469 1 23.92 1 LEU B C 1
ATOM 813 O O . LEU B 1 1 ? -55.625 41.281 64.25 1 23.92 1 LEU B O 1
ATOM 817 N N . ARG B 1 2 ? -56.625 40.75 62.062 1 28.69 2 ARG B N 1
ATOM 818 C CA . ARG B 1 2 ? -56.062 39.844 61.094 1 28.69 2 ARG B CA 1
ATOM 819 C C . ARG B 1 2 ? -54.625 40.25 60.719 1 28.69 2 ARG B C 1
ATOM 821 O O . ARG B 1 2 ? -54.188 41.344 61.125 1 28.69 2 ARG B O 1
ATOM 828 N N . GLY B 1 3 ? -54.375 40.719 59.656 1 27.84 3 GLY B N 1
ATOM 829 C CA . GLY B 1 3 ? -53.75 40.094 58.5 1 27.84 3 GLY B CA 1
ATOM 830 C C . GLY B 1 3 ? -52.438 40.781 58.094 1 27.84 3 GLY B C 1
ATOM 831 O O . GLY B 1 3 ? -51.938 40.562 57 1 27.84 3 GLY B O 1
ATOM 832 N N . ARG B 1 4 ? -51.719 41.594 58.938 1 42.94 4 ARG B N 1
ATOM 833 C CA . ARG B 1 4 ? -50.75 42.375 58.156 1 42.94 4 ARG B CA 1
ATOM 834 C C . ARG B 1 4 ? -49.906 41.469 57.281 1 42.94 4 ARG B C 1
ATOM 836 O O . ARG B 1 4 ? -49.438 40.406 57.75 1 42.94 4 ARG B O 1
ATOM 843 N N . PHE B 1 5 ? -50.156 41.469 56 1 40.16 5 PHE B N 1
ATOM 844 C CA . PHE B 1 5 ? -49.656 40.812 54.781 1 40.16 5 PHE B CA 1
ATOM 845 C C . PHE B 1 5 ? -48.156 41.062 54.594 1 40.16 5 PHE B C 1
ATOM 847 O O . PHE B 1 5 ? -47.719 42.219 54.625 1 40.16 5 PHE B O 1
ATOM 854 N N . SER B 1 6 ? -47.156 40.281 55.156 1 47.22 6 SER B N 1
ATOM 855 C CA . SER B 1 6 ? -45.719 40.312 55.031 1 47.22 6 SER B CA 1
ATOM 856 C C . SER B 1 6 ? -45.281 40.062 53.562 1 47.22 6 SER B C 1
ATOM 858 O O . SER B 1 6 ? -45.719 39.094 52.938 1 47.22 6 SER B O 1
ATOM 860 N N . PRO B 1 7 ? -45.156 41.219 52.812 1 42.47 7 PRO B N 1
ATOM 861 C CA . PRO B 1 7 ? -44.812 40.938 51.406 1 42.47 7 PRO B CA 1
ATOM 862 C C . PRO B 1 7 ? -43.594 40 51.25 1 42.47 7 PRO B C 1
ATOM 864 O O . PRO B 1 7 ? -42.719 40.031 52.125 1 42.47 7 PRO B O 1
ATOM 867 N N . GLN B 1 8 ? -43.812 38.781 50.688 1 36.62 8 GLN B N 1
ATOM 868 C CA . GLN B 1 8 ? -43.031 37.625 50.25 1 36.62 8 GLN B CA 1
ATOM 869 C C . GLN B 1 8 ? -42.031 38 49.156 1 36.62 8 GLN B C 1
ATOM 871 O O . GLN B 1 8 ? -42.25 37.781 47.969 1 36.62 8 GLN B O 1
ATOM 876 N N . LEU B 1 9 ? -41.531 39.281 49.25 1 38.69 9 LEU B N 1
ATOM 877 C CA . LEU B 1 9 ? -40.938 39.594 47.938 1 38.69 9 LEU B CA 1
ATOM 878 C C . LEU B 1 9 ? -40 38.469 47.5 1 38.69 9 LEU B C 1
ATOM 880 O O . LEU B 1 9 ? -39.406 37.781 48.344 1 38.69 9 LEU B O 1
ATOM 884 N N . LEU B 1 10 ? -39.844 38.344 46.156 1 39.69 10 LEU B N 1
ATOM 885 C CA . LEU B 1 10 ? -39.531 37.625 44.906 1 39.69 10 LEU B CA 1
ATOM 886 C C . LEU B 1 10 ? -38.031 37.281 44.875 1 39.69 10 LEU B C 1
ATOM 888 O O . LEU B 1 10 ? -37.188 38.156 45.125 1 39.69 10 LEU B O 1
ATOM 892 N N . SER B 1 11 ? -37.75 36.031 45.281 1 42.12 11 SER B N 1
ATOM 893 C CA . SER B 1 11 ? -36.531 35.25 45.188 1 42.12 11 SER B CA 1
ATOM 894 C C . SER B 1 11 ? -35.906 35.344 43.781 1 42.12 11 SER B C 1
ATOM 896 O O . SER B 1 11 ? -36.594 35 42.812 1 42.12 11 SER B O 1
ATOM 898 N N . ARG B 1 12 ? -35.25 36.562 43.5 1 41.25 12 ARG B N 1
ATOM 899 C CA . ARG B 1 12 ? -34.594 36.719 42.219 1 41.25 12 ARG B CA 1
ATOM 900 C C . ARG B 1 12 ? -33.75 35.469 41.875 1 41.25 12 ARG B C 1
ATOM 902 O O . ARG B 1 12 ? -32.875 35.125 42.625 1 41.25 12 ARG B O 1
ATOM 909 N N . GLY B 1 13 ? -34.5 34.344 41.656 1 37.94 13 GLY B N 1
ATOM 910 C CA . GLY B 1 13 ? -33.781 33.188 41.188 1 37.94 13 GLY B CA 1
ATOM 911 C C . GLY B 1 13 ? -32.75 33.5 40.125 1 37.94 13 GLY B C 1
ATOM 912 O O . GLY B 1 13 ? -33.031 34.219 39.188 1 37.94 13 GLY B O 1
ATOM 913 N N . GLY B 1 14 ? -31.547 34.031 40.562 1 41.22 14 GLY B N 1
ATOM 914 C CA . GLY B 1 14 ? -30.438 34.219 39.625 1 41.22 14 GLY B CA 1
ATOM 915 C C . GLY B 1 14 ? -30.219 33 38.719 1 41.22 14 GLY B C 1
ATOM 916 O O . GLY B 1 14 ? -30.078 31.875 39.219 1 41.22 14 GLY B O 1
ATOM 917 N N . ALA B 1 15 ? -31.094 32.906 37.719 1 43.5 15 ALA B N 1
ATOM 918 C CA . ALA B 1 15 ? -30.875 31.875 36.719 1 43.5 15 ALA B CA 1
ATOM 919 C C . ALA B 1 15 ? -29.422 31.859 36.25 1 43.5 15 ALA B C 1
ATOM 921 O O . ALA B 1 15 ? -28.906 32.844 35.75 1 43.5 15 ALA B O 1
ATOM 922 N N . LYS B 1 16 ? -28.516 31.375 37.156 1 47.19 16 LYS B N 1
ATOM 923 C CA . LYS B 1 16 ? -27.188 31.125 36.625 1 47.19 16 LYS B CA 1
ATOM 924 C C . LYS B 1 16 ? -27.281 30.406 35.281 1 47.19 16 LYS B C 1
ATOM 926 O O . LYS B 1 16 ? -27.969 29.391 35.156 1 47.19 16 LYS B O 1
ATOM 931 N N . GLY B 1 17 ? -27.484 31.281 34.25 1 39.91 17 GLY B N 1
ATOM 932 C CA . GLY B 1 17 ? -27.391 30.734 32.906 1 39.91 17 GLY B CA 1
ATOM 933 C C . GLY B 1 17 ? -26.25 29.734 32.719 1 39.91 17 GLY B C 1
ATOM 934 O O . GLY B 1 17 ? -25.141 29.984 33.188 1 39.91 17 GLY B O 1
ATOM 935 N N . GLN B 1 18 ? -26.547 28.469 32.969 1 46.91 18 GLN B N 1
ATOM 936 C CA . GLN B 1 18 ? -25.625 27.406 32.594 1 46.91 18 GLN B CA 1
ATOM 937 C C . GLN B 1 18 ? -25.109 27.625 31.156 1 46.91 18 GLN B C 1
ATOM 939 O O . GLN B 1 18 ? -25.906 27.719 30.219 1 46.91 18 GLN B O 1
ATOM 944 N N . LEU B 1 19 ? -24.172 28.641 31.109 1 42.19 19 LEU B N 1
ATOM 945 C CA . LEU B 1 19 ? -23.5 28.688 29.812 1 42.19 19 LEU B CA 1
ATOM 946 C C . LEU B 1 19 ? -23.141 27.281 29.344 1 42.19 19 LEU B C 1
ATOM 948 O O . LEU B 1 19 ? -22.406 26.578 30.031 1 42.19 19 LEU B O 1
ATOM 952 N N . THR B 1 20 ? -24.188 26.609 28.922 1 47.34 20 THR B N 1
ATOM 953 C CA . THR B 1 20 ? -23.812 25.375 28.234 1 47.34 20 THR B CA 1
ATOM 954 C C . THR B 1 20 ? -22.734 25.641 27.203 1 47.34 20 THR B C 1
ATOM 956 O O . THR B 1 20 ? -22.875 26.547 26.359 1 47.34 20 THR B O 1
ATOM 959 N N . LEU B 1 21 ? -21.5 25.656 27.75 1 43.75 21 LEU B N 1
ATOM 960 C CA . LEU B 1 21 ? -20.406 25.625 26.781 1 43.75 21 LEU B CA 1
ATOM 961 C C . LEU B 1 21 ? -20.719 24.625 25.656 1 43.75 21 LEU B C 1
ATOM 963 O O . LEU B 1 21 ? -20.859 23.438 25.906 1 43.75 21 LEU B O 1
ATOM 967 N N . LEU B 1 22 ? -21.688 25.094 24.781 1 44.88 22 LEU B N 1
ATOM 968 C CA . LEU B 1 22 ? -21.766 24.297 23.562 1 44.88 22 LEU B CA 1
ATOM 969 C C . LEU B 1 22 ? -20.375 24 23.016 1 44.88 22 LEU B C 1
ATOM 971 O O . LEU B 1 22 ? -19.656 24.922 22.625 1 44.88 22 LEU B O 1
ATOM 975 N N . GLY B 1 23 ? -19.656 23.109 23.75 1 41.62 23 GLY B N 1
ATOM 976 C CA . GLY B 1 23 ? -18.484 22.656 23.031 1 41.62 23 GLY B CA 1
ATOM 977 C C . GLY B 1 23 ? -18.75 22.359 21.562 1 41.62 23 GLY B C 1
ATOM 978 O O . GLY B 1 23 ? -19.578 21.5 21.25 1 41.62 23 GLY B O 1
ATOM 979 N N . LEU B 1 24 ? -18.844 23.422 20.719 1 38.66 24 LEU B N 1
ATOM 980 C CA . LEU B 1 24 ? -18.828 23.141 19.281 1 38.66 24 LEU B CA 1
ATOM 981 C C . LEU B 1 24 ? -17.781 22.078 18.953 1 38.66 24 LEU B C 1
ATOM 983 O O . LEU B 1 24 ? -16.578 22.297 19.141 1 38.66 24 LEU B O 1
ATOM 987 N N . GLN B 1 25 ? -18.109 20.828 19.328 1 41.31 25 GLN B N 1
ATOM 988 C CA . GLN B 1 25 ? -17.219 19.828 18.75 1 41.31 25 GLN B CA 1
ATOM 989 C C . GLN B 1 25 ? -17.125 20 17.234 1 41.31 25 GLN B C 1
ATOM 991 O O . GLN B 1 25 ? -18.141 19.953 16.531 1 41.31 25 GLN B O 1
ATOM 996 N N . GLU B 1 26 ? -16.438 21.109 16.828 1 36.03 26 GLU B N 1
ATOM 997 C CA . GLU B 1 26 ? -16.141 21.094 15.406 1 36.03 26 GLU B CA 1
ATOM 998 C C . GLU B 1 26 ? -15.812 19.672 14.938 1 36.03 26 GLU B C 1
ATOM 1000 O O . GLU B 1 26 ? -14.992 18.984 15.547 1 36.03 26 GLU B O 1
ATOM 1005 N N . LYS B 1 27 ? -16.828 18.953 14.5 1 38.09 27 LYS B N 1
ATOM 1006 C CA . LYS B 1 27 ? -16.641 17.672 13.844 1 38.09 27 LYS B CA 1
ATOM 1007 C C . LYS B 1 27 ? -15.5 17.719 12.836 1 38.09 27 LYS B C 1
ATOM 1009 O O . LYS B 1 27 ? -15.516 18.547 11.922 1 38.09 27 LYS B O 1
ATOM 1014 N N . PRO B 1 28 ? -14.188 17.641 13.234 1 40.5 28 PRO B N 1
ATOM 1015 C CA . PRO B 1 28 ? -13.258 17.547 12.102 1 40.5 28 PRO B CA 1
ATOM 1016 C C . PRO B 1 28 ? -13.828 16.75 10.93 1 40.5 28 PRO B C 1
ATOM 1018 O O . PRO B 1 28 ? -14.586 15.805 11.141 1 40.5 28 PRO B O 1
ATOM 1021 N N . SER B 1 29 ? -14.383 17.422 9.984 1 39.34 29 SER B N 1
ATOM 1022 C CA . SER B 1 29 ? -14.734 16.781 8.719 1 39.34 29 SER B CA 1
ATOM 1023 C C . SER B 1 29 ? -13.711 15.719 8.328 1 39.34 29 SER B C 1
ATOM 1025 O O . SER B 1 29 ? -12.586 16.047 7.941 1 39.34 29 SER B O 1
ATOM 1027 N N . ASP B 1 30 ? -13.43 14.828 9.172 1 41.44 30 ASP B N 1
ATOM 1028 C CA . ASP B 1 30 ? -12.641 13.672 8.75 1 41.44 30 ASP B CA 1
ATOM 1029 C C . ASP B 1 30 ? -12.992 13.25 7.324 1 41.44 30 ASP B C 1
ATOM 1031 O O . ASP B 1 30 ? -14.039 12.648 7.086 1 41.44 30 ASP B O 1
ATOM 1035 N N . THR B 1 31 ? -13.008 14.094 6.367 1 45.75 31 THR B N 1
ATOM 1036 C CA . THR B 1 31 ? -13.008 13.336 5.125 1 45.75 31 THR B CA 1
ATOM 1037 C C . THR B 1 31 ? -12.156 12.07 5.262 1 45.75 31 THR B C 1
ATOM 1039 O O . THR B 1 31 ? -10.93 12.141 5.211 1 45.75 31 THR B O 1
ATOM 1042 N N . GLN B 1 32 ? -12.047 11.438 6.426 1 44.5 32 GLN B N 1
ATOM 1043 C CA . GLN B 1 32 ? -11.5 10.086 6.52 1 44.5 32 GLN B CA 1
ATOM 1044 C C . GLN B 1 32 ? -11.898 9.25 5.309 1 44.5 32 GLN B C 1
ATOM 1046 O O . GLN B 1 32 ? -13.078 8.961 5.102 1 44.5 32 GLN B O 1
ATOM 1051 N N . THR B 1 33 ? -11.531 9.648 4.145 1 45.88 33 THR B N 1
ATOM 1052 C CA . THR B 1 33 ? -11.828 8.523 3.268 1 45.88 33 THR B CA 1
ATOM 1053 C C . THR B 1 33 ? -11.711 7.203 4.027 1 45.88 33 THR B C 1
ATOM 1055 O O . THR B 1 33 ? -10.75 6.992 4.77 1 45.88 33 THR B O 1
ATOM 1058 N N . PRO B 1 34 ? -12.773 6.488 4.305 1 44.38 34 PRO B N 1
ATOM 1059 C CA . PRO B 1 34 ? -12.711 5.195 4.992 1 44.38 34 PRO B CA 1
ATOM 1060 C C . PRO B 1 34 ? -11.352 4.516 4.844 1 44.38 34 PRO B C 1
ATOM 1062 O O . PRO B 1 34 ? -10.688 4.668 3.814 1 44.38 34 PRO B O 1
ATOM 1065 N N . SER B 1 35 ? -10.43 4.535 5.859 1 44.47 35 SER B N 1
ATOM 1066 C CA . SER B 1 35 ? -9.461 3.451 5.789 1 44.47 35 SER B CA 1
ATOM 1067 C C . SER B 1 35 ? -9.953 2.324 4.887 1 44.47 35 SER B C 1
ATOM 1069 O O . SER B 1 35 ? -10.953 1.674 5.191 1 44.47 35 SER B O 1
ATOM 1071 N N . ALA B 1 36 ? -10.211 2.598 3.689 1 48.75 36 ALA B N 1
ATOM 1072 C CA . ALA B 1 36 ? -10.617 1.396 2.963 1 48.75 36 ALA B CA 1
ATOM 1073 C C . ALA B 1 36 ? -10.109 0.137 3.658 1 48.75 36 ALA B C 1
ATOM 1075 O O . ALA B 1 36 ? -8.906 -0.013 3.881 1 48.75 36 ALA B O 1
ATOM 1076 N N . MET B 1 37 ? -10.836 -0.273 4.742 1 51.84 37 MET B N 1
ATOM 1077 C CA . MET B 1 37 ? -10.531 -1.635 5.168 1 51.84 37 MET B CA 1
ATOM 1078 C C . MET B 1 37 ? -10.109 -2.494 3.98 1 51.84 37 MET B C 1
ATOM 1080 O O . MET B 1 37 ? -10.906 -2.727 3.064 1 51.84 37 MET B O 1
ATOM 1084 N N . ASP B 1 38 ? -9.023 -2.166 3.592 1 60.19 38 ASP B N 1
ATOM 1085 C CA . ASP B 1 38 ? -8.555 -3.059 2.537 1 60.19 38 ASP B CA 1
ATOM 1086 C C . ASP B 1 38 ? -9.094 -4.473 2.73 1 60.19 38 ASP B C 1
ATOM 1088 O O . ASP B 1 38 ? -9.242 -4.938 3.863 1 60.19 38 ASP B O 1
ATOM 1092 N N . GLY B 1 39 ? -9.812 -4.852 1.827 1 73.81 39 GLY B N 1
ATOM 1093 C CA . GLY B 1 39 ? -10.203 -6.254 1.87 1 73.81 39 GLY B CA 1
ATOM 1094 C C . GLY B 1 39 ? -9.133 -7.152 2.457 1 73.81 39 GLY B C 1
ATOM 1095 O O . GLY B 1 39 ? -7.965 -6.77 2.533 1 73.81 39 GLY B O 1
ATOM 1096 N N . VAL B 1 40 ? -9.461 -8.219 3.086 1 83.56 40 VAL B N 1
ATOM 1097 C CA . VAL B 1 40 ? -8.586 -9.141 3.795 1 83.56 40 VAL B CA 1
ATOM 1098 C C . VAL B 1 40 ? -7.449 -9.586 2.875 1 83.56 40 VAL B C 1
ATOM 1100 O O . VAL B 1 40 ? -6.297 -9.688 3.307 1 83.56 40 VAL B O 1
ATOM 1103 N N . ASN B 1 41 ? -7.617 -9.766 1.603 1 93.56 41 ASN B N 1
ATOM 1104 C CA . ASN B 1 41 ? -6.59 -10.289 0.709 1 93.56 41 ASN B CA 1
ATOM 1105 C C . ASN B 1 41 ? -6.141 -9.242 -0.307 1 93.56 41 ASN B C 1
ATOM 1107 O O . ASN B 1 41 ? -5.82 -9.578 -1.449 1 93.56 41 ASN B O 1
ATOM 1111 N N . THR B 1 42 ? -6.242 -8.023 0.05 1 95.88 42 THR B N 1
ATOM 1112 C CA . THR B 1 42 ? -5.742 -6.934 -0.783 1 95.88 42 THR B CA 1
ATOM 1113 C C . THR B 1 42 ? -4.594 -6.207 -0.087 1 95.88 42 THR B C 1
ATOM 1115 O O . THR B 1 42 ? -4.504 -6.211 1.142 1 95.88 42 THR B O 1
ATOM 1118 N N . PRO B 1 43 ? -3.715 -5.621 -0.838 1 96.31 43 PRO B N 1
ATOM 1119 C CA . PRO B 1 43 ? -2.58 -4.957 -0.192 1 96.31 43 PRO B CA 1
ATOM 1120 C C . PRO B 1 43 ? -3 -3.738 0.629 1 96.31 43 PRO B C 1
ATOM 1122 O O . PRO B 1 43 ? -3.977 -3.066 0.289 1 96.31 43 PRO B O 1
ATOM 1125 N N . THR B 1 44 ? -2.344 -3.541 1.706 1 95.12 44 THR B N 1
ATOM 1126 C CA . THR B 1 44 ? -2.508 -2.383 2.58 1 95.12 44 THR B CA 1
ATOM 1127 C C . THR B 1 44 ? -1.356 -1.399 2.396 1 95.12 44 THR B C 1
ATOM 1129 O O . THR B 1 44 ? -0.195 -1.804 2.314 1 95.12 44 THR B O 1
ATOM 1132 N N . SER B 1 45 ? -1.67 -0.097 2.244 1 94.56 45 SER B N 1
ATOM 1133 C CA . SER B 1 45 ? -0.635 0.929 2.164 1 94.56 45 SER B CA 1
ATOM 1134 C C . SER B 1 45 ? -0.057 1.24 3.541 1 94.56 45 SER B C 1
ATOM 1136 O O . SER B 1 45 ? -0.788 1.638 4.449 1 94.56 45 SER B O 1
ATOM 1138 N N . CYS B 1 46 ? 1.198 1.059 3.676 1 96.38 46 CYS B N 1
ATOM 1139 C CA . CYS B 1 46 ? 1.875 1.292 4.949 1 96.38 46 CYS B CA 1
ATOM 1140 C C . CYS B 1 46 ? 3.025 2.277 4.781 1 96.38 46 CYS B C 1
ATOM 1142 O O . CYS B 1 46 ? 3.67 2.314 3.729 1 96.38 46 CYS B O 1
ATOM 1144 N N . CYS B 1 47 ? 3.24 3.041 5.805 1 97.69 47 CYS B N 1
ATOM 1145 C CA . CYS B 1 47 ? 4.395 3.932 5.867 1 97.69 47 CYS B CA 1
ATOM 1146 C C . CYS B 1 47 ? 5.496 3.338 6.738 1 97.69 47 CYS B C 1
ATOM 1148 O O . CYS B 1 47 ? 5.211 2.699 7.754 1 97.69 47 CYS B O 1
ATOM 1150 N N . PHE B 1 48 ? 6.77 3.637 6.305 1 97.5 48 PHE B N 1
ATOM 1151 C CA . PHE B 1 48 ? 7.887 3.156 7.109 1 97.5 48 PHE B CA 1
ATOM 1152 C C . PHE B 1 48 ? 8.812 4.309 7.488 1 97.5 48 PHE B C 1
ATOM 1154 O O . PHE B 1 48 ? 9.805 4.105 8.195 1 97.5 48 PHE B O 1
ATOM 1161 N N . SER B 1 49 ? 8.414 5.41 6.918 1 97.62 49 SER B N 1
ATOM 1162 C CA . SER B 1 49 ? 9.102 6.652 7.262 1 97.62 49 SER B CA 1
ATOM 1163 C C . SER B 1 49 ? 8.18 7.855 7.102 1 97.62 49 SER B C 1
ATOM 1165 O O . SER B 1 49 ? 7.055 7.727 6.621 1 97.62 49 SER B O 1
ATOM 1167 N N . TYR B 1 50 ? 8.703 9 7.582 1 97.5 50 TYR B N 1
ATOM 1168 C CA . TYR B 1 50 ? 7.965 10.25 7.477 1 97.5 50 TYR B CA 1
ATOM 1169 C C . TYR B 1 50 ? 8.773 11.305 6.727 1 97.5 50 TYR B C 1
ATOM 1171 O O . TYR B 1 50 ? 10 11.344 6.848 1 97.5 50 TYR B O 1
ATOM 1179 N N . VAL B 1 51 ? 8.039 12.102 6.074 1 97.62 51 VAL B N 1
ATOM 1180 C CA . VAL B 1 51 ? 8.719 13.266 5.52 1 97.62 51 VAL B CA 1
ATOM 1181 C C . VAL B 1 51 ? 9.195 14.172 6.648 1 97.62 51 VAL B C 1
ATOM 1183 O O . VAL B 1 51 ? 8.508 14.328 7.66 1 97.62 51 VAL B O 1
ATOM 1186 N N . SER B 1 52 ? 10.289 14.75 6.418 1 95.38 52 SER B N 1
ATOM 1187 C CA . SER B 1 52 ? 10.898 15.57 7.461 1 95.38 52 SER B CA 1
ATOM 1188 C C . SER B 1 52 ? 10.367 17 7.43 1 95.38 52 SER B C 1
ATOM 1190 O O . SER B 1 52 ? 10.328 17.672 8.461 1 95.38 52 SER B O 1
ATOM 1192 N N . LYS B 1 53 ? 9.93 17.469 6.23 1 95.56 53 LYS B N 1
ATOM 1193 C CA . LYS B 1 53 ? 9.461 18.844 6.074 1 95.56 53 LYS B CA 1
ATOM 1194 C C . LYS B 1 53 ? 7.996 18.891 5.656 1 95.56 53 LYS B C 1
ATOM 1196 O O . LYS B 1 53 ? 7.527 18 4.941 1 95.56 53 LYS B O 1
ATOM 1201 N N . PRO B 1 54 ? 7.371 19.953 6.039 1 97.25 54 PRO B N 1
ATOM 1202 C CA . PRO B 1 54 ? 5.969 20.078 5.629 1 97.25 54 PRO B CA 1
ATOM 1203 C C . PRO B 1 54 ? 5.812 20.219 4.117 1 97.25 54 PRO B C 1
ATOM 1205 O O . PRO B 1 54 ? 6.652 20.828 3.457 1 97.25 54 PRO B O 1
ATOM 1208 N N . ILE B 1 55 ? 4.695 19.625 3.609 1 96.56 55 ILE B N 1
ATOM 1209 C CA . ILE B 1 55 ? 4.258 19.844 2.234 1 96.56 55 ILE B CA 1
ATOM 1210 C C . ILE B 1 55 ? 3.488 21.156 2.137 1 96.56 55 ILE B C 1
ATOM 1212 O O . ILE B 1 55 ? 2.764 21.531 3.062 1 96.56 55 ILE B O 1
ATOM 1216 N N . PRO B 1 56 ? 3.76 21.828 1.094 1 97.44 56 PRO B N 1
ATOM 1217 C CA . PRO B 1 56 ? 2.936 23.047 0.99 1 97.44 56 PRO B CA 1
ATOM 1218 C C . PRO B 1 56 ? 1.445 22.75 1.159 1 97.44 56 PRO B C 1
ATOM 1220 O O . PRO B 1 56 ? 0.897 21.891 0.469 1 97.44 56 PRO B O 1
ATOM 1223 N N . ARG B 1 57 ? 0.889 23.469 1.954 1 95.5 57 ARG B N 1
ATOM 1224 C CA . ARG B 1 57 ? -0.501 23.219 2.328 1 95.5 57 ARG B CA 1
ATOM 1225 C C . ARG B 1 57 ? -1.416 23.297 1.11 1 95.5 57 ARG B C 1
ATOM 1227 O O . ARG B 1 57 ? -2.357 22.5 0.992 1 95.5 57 ARG B O 1
ATOM 1234 N N . SER B 1 58 ? -1.129 24.156 0.144 1 95.12 58 SER B N 1
ATOM 1235 C CA . SER B 1 58 ? -1.974 24.359 -1.029 1 95.12 58 SER B CA 1
ATOM 1236 C C . SER B 1 58 ? -1.946 23.156 -1.948 1 95.12 58 SER B C 1
ATOM 1238 O O . SER B 1 58 ? -2.812 23 -2.811 1 95.12 58 SER B O 1
ATOM 1240 N N . HIS B 1 59 ? -0.921 22.391 -1.756 1 96.69 59 HIS B N 1
ATOM 1241 C CA . HIS B 1 59 ? -0.779 21.219 -2.623 1 96.69 59 HIS B CA 1
ATOM 1242 C C . HIS B 1 59 ? -1.605 20.047 -2.107 1 96.69 59 HIS B C 1
ATOM 1244 O O . HIS B 1 59 ? -1.881 19.109 -2.852 1 96.69 59 HIS B O 1
ATOM 1250 N N . VAL B 1 60 ? -2.027 20.062 -0.834 1 96.69 60 VAL B N 1
ATOM 1251 C CA . VAL B 1 60 ? -2.654 18.906 -0.2 1 96.69 60 VAL B CA 1
ATOM 1252 C C . VAL B 1 60 ? -4.137 18.859 -0.562 1 96.69 60 VAL B C 1
ATOM 1254 O O . VAL B 1 60 ? -4.859 19.844 -0.375 1 96.69 60 VAL B O 1
ATOM 1257 N N . VAL B 1 61 ? -4.609 17.703 -1.023 1 94.81 61 VAL B N 1
ATOM 1258 C CA . VAL B 1 61 ? -5.988 17.594 -1.487 1 94.81 61 VAL B CA 1
ATOM 1259 C C . VAL B 1 61 ? -6.77 16.656 -0.567 1 94.81 61 VAL B C 1
ATOM 1261 O O . VAL B 1 61 ? -7.938 16.906 -0.267 1 94.81 61 VAL B O 1
ATOM 1264 N N . LYS B 1 62 ? -6.246 15.539 -0.117 1 95.38 62 LYS B N 1
ATOM 1265 C CA . LYS B 1 62 ? -6.918 14.602 0.773 1 95.38 62 LYS B CA 1
ATOM 1266 C C . LYS B 1 62 ? -5.914 13.891 1.678 1 95.38 62 LYS B C 1
ATOM 1268 O O . LYS B 1 62 ? -4.703 14.062 1.532 1 95.38 62 LYS B O 1
ATOM 1273 N N . TYR B 1 63 ? -6.43 13.242 2.59 1 95.81 63 TYR B N 1
ATOM 1274 C CA . TYR B 1 63 ? -5.598 12.461 3.5 1 95.81 63 TYR B CA 1
ATOM 1275 C C . TYR B 1 63 ? -6.312 11.188 3.939 1 95.81 63 TYR B C 1
ATOM 1277 O O . TYR B 1 63 ? -7.531 11.07 3.793 1 95.81 63 TYR B O 1
ATOM 1285 N N . ARG B 1 64 ? -5.477 10.258 4.516 1 95.06 64 ARG B N 1
ATOM 1286 C CA . ARG B 1 64 ? -5.98 9.086 5.219 1 95.06 64 ARG B CA 1
ATOM 1287 C C . ARG B 1 64 ? -4.969 8.578 6.242 1 95.06 64 ARG B C 1
ATOM 1289 O O . ARG B 1 64 ? -3.773 8.859 6.129 1 95.06 64 ARG B O 1
ATOM 1296 N N . HIS B 1 65 ? -5.527 7.934 7.188 1 95.56 65 HIS B N 1
ATOM 1297 C CA . HIS B 1 65 ? -4.66 7.258 8.148 1 95.56 65 HIS B CA 1
ATOM 1298 C C . HIS B 1 65 ? -4.289 5.859 7.668 1 95.56 65 HIS B C 1
ATOM 1300 O O . HIS B 1 65 ? -5.066 5.215 6.957 1 95.56 65 HIS B O 1
ATOM 1306 N N . THR B 1 66 ? -3.127 5.414 8.047 1 95.94 66 THR B N 1
ATOM 1307 C CA . THR B 1 66 ? -2.762 4.031 7.75 1 95.94 66 THR B CA 1
ATOM 1308 C C . THR B 1 66 ? -3.594 3.062 8.586 1 95.94 66 THR B C 1
ATOM 1310 O O . THR B 1 66 ? -4.133 3.438 9.625 1 95.94 66 THR B O 1
ATOM 1313 N N . SER B 1 67 ? -3.701 1.831 8.047 1 93.75 67 SER B N 1
ATOM 1314 C CA . SER B 1 67 ? -4.449 0.775 8.727 1 93.75 67 SER B CA 1
ATOM 1315 C C . SER B 1 67 ? -3.773 0.375 10.031 1 93.75 67 SER B C 1
ATOM 1317 O O . SER B 1 67 ? -2.564 0.544 10.188 1 93.75 67 SER B O 1
ATOM 1319 N N . SER B 1 68 ? -4.523 -0.172 10.922 1 94.44 68 SER B N 1
ATOM 1320 C CA . SER B 1 68 ? -4.016 -0.659 12.203 1 94.44 68 SER B CA 1
ATOM 1321 C C . SER B 1 68 ? -3.061 -1.831 12.008 1 94.44 68 SER B C 1
ATOM 1323 O O . SER B 1 68 ? -2.314 -2.189 12.914 1 94.44 68 SER B O 1
ATOM 1325 N N . LYS B 1 69 ? -3.086 -2.457 10.867 1 95.19 69 LYS B N 1
ATOM 1326 C CA . LYS B 1 69 ? -2.199 -3.58 10.57 1 95.19 69 LYS B CA 1
ATOM 1327 C C . LYS B 1 69 ? -0.761 -3.105 10.383 1 95.19 69 LYS B C 1
ATOM 1329 O O . LYS B 1 69 ? 0.18 -3.893 10.508 1 95.19 69 LYS B O 1
ATOM 1334 N N . CYS B 1 70 ? -0.692 -1.851 10.062 1 96.56 70 CYS B N 1
ATOM 1335 C CA . CYS B 1 70 ? 0.63 -1.302 9.789 1 96.56 70 CYS B CA 1
ATOM 1336 C C . CYS B 1 70 ? 1.417 -1.099 11.078 1 96.56 70 CYS B C 1
ATOM 1338 O O . CYS B 1 70 ? 0.841 -0.766 12.117 1 96.56 70 CYS B O 1
ATOM 1340 N N . SER B 1 71 ? 2.678 -1.234 10.969 1 96.81 71 SER B N 1
ATOM 1341 C CA . SER B 1 71 ? 3.531 -1.142 12.148 1 96.81 71 SER B CA 1
ATOM 1342 C C . SER B 1 71 ? 3.742 0.31 12.562 1 96.81 71 SER B C 1
ATOM 1344 O O . SER B 1 71 ? 3.992 0.595 13.742 1 96.81 71 SER B O 1
ATOM 1346 N N . LEU B 1 72 ? 3.795 1.179 11.57 1 97.5 72 LEU B N 1
ATOM 1347 C CA . LEU B 1 72 ? 4.031 2.592 11.852 1 97.5 72 LEU B CA 1
ATOM 1348 C C . LEU B 1 72 ? 2.783 3.42 11.562 1 97.5 72 LEU B C 1
ATOM 1350 O O . LEU B 1 72 ? 2.404 3.6 10.406 1 97.5 72 LEU B O 1
ATOM 1354 N N . PRO B 1 73 ? 2.162 3.938 12.648 1 97.31 73 PRO B N 1
ATOM 1355 C CA . PRO B 1 73 ? 1.032 4.836 12.398 1 97.31 73 PRO B CA 1
ATOM 1356 C C . PRO B 1 73 ? 1.436 6.09 11.625 1 97.31 73 PRO B C 1
ATOM 1358 O O . PRO B 1 73 ? 2.465 6.699 11.922 1 97.31 73 PRO B O 1
ATOM 1361 N N . ALA B 1 74 ? 0.623 6.402 10.594 1 97.94 74 ALA B N 1
ATOM 1362 C CA . ALA B 1 74 ? 0.98 7.539 9.75 1 97.94 74 ALA B CA 1
ATOM 1363 C C . ALA B 1 74 ? -0.259 8.156 9.102 1 97.94 74 ALA B C 1
ATOM 1365 O O . ALA B 1 74 ? -1.343 7.57 9.141 1 97.94 74 ALA B O 1
ATOM 1366 N N . VAL B 1 75 ? -0.076 9.289 8.68 1 97.5 75 VAL B N 1
ATOM 1367 C CA . VAL B 1 75 ? -1.026 9.961 7.801 1 97.5 75 VAL B CA 1
ATOM 1368 C C . VAL B 1 75 ? -0.458 10.039 6.387 1 97.5 75 VAL B C 1
ATOM 1370 O O . VAL B 1 75 ? 0.698 10.422 6.195 1 97.5 75 VAL B O 1
ATOM 1373 N N . ILE B 1 76 ? -1.229 9.609 5.504 1 97.19 76 ILE B N 1
ATOM 1374 C CA . ILE B 1 76 ? -0.848 9.719 4.102 1 97.19 76 ILE B CA 1
ATOM 1375 C C . ILE B 1 76 ? -1.582 10.891 3.455 1 97.19 76 ILE B C 1
ATOM 1377 O O . ILE B 1 76 ? -2.809 10.875 3.336 1 97.19 76 ILE B O 1
ATOM 1381 N N . PHE B 1 77 ? -0.775 11.875 3.049 1 96.94 77 PHE B N 1
ATOM 1382 C CA . PHE B 1 77 ? -1.354 12.977 2.287 1 96.94 77 PHE B CA 1
ATOM 1383 C C . PHE B 1 77 ? -1.253 12.711 0.79 1 96.94 77 PHE B C 1
ATOM 1385 O O . PHE B 1 77 ? -0.25 1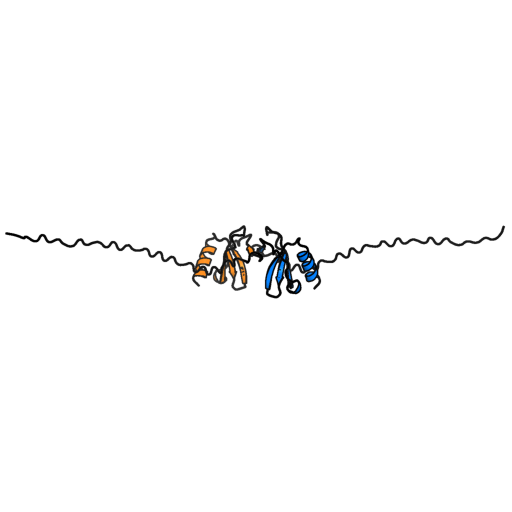2.18 0.315 1 96.94 77 PHE B O 1
ATOM 1392 N N . THR B 1 78 ? -2.268 13.133 0.113 1 96.06 78 THR B N 1
ATOM 1393 C CA . THR B 1 78 ? -2.246 13.117 -1.346 1 96.06 78 THR B CA 1
ATOM 1394 C C . THR B 1 78 ? -2.217 14.539 -1.9 1 96.06 78 THR B C 1
ATOM 1396 O O . THR B 1 78 ? -3.012 15.383 -1.491 1 96.06 78 THR B O 1
ATOM 1399 N N . THR B 1 79 ? -1.337 14.742 -2.799 1 96.56 79 THR B N 1
ATOM 1400 C CA . THR B 1 79 ? -1.18 16.078 -3.359 1 96.56 79 THR B CA 1
ATOM 1401 C C . THR B 1 79 ? -1.975 16.219 -4.656 1 96.56 79 THR B C 1
ATOM 1403 O O . THR B 1 79 ? -2.486 15.234 -5.184 1 96.56 79 THR B O 1
ATOM 1406 N N . LYS B 1 80 ? -2.102 17.438 -5.156 1 96.38 80 LYS B N 1
ATOM 1407 C CA . LYS B 1 80 ? -2.811 17.734 -6.395 1 96.38 80 LYS B CA 1
ATOM 1408 C C . LYS B 1 80 ? -2.246 16.938 -7.562 1 96.38 80 LYS B C 1
ATOM 1410 O O . LYS B 1 80 ? -2.984 16.547 -8.469 1 96.38 80 LYS B O 1
ATOM 1415 N N . LYS B 1 81 ? -0.969 16.656 -7.477 1 95.81 81 LYS B N 1
ATOM 1416 C CA . LYS B 1 81 ? -0.308 15.914 -8.547 1 95.81 81 LYS B CA 1
ATOM 1417 C C . LYS B 1 81 ? -0.454 14.406 -8.344 1 95.81 81 LYS B C 1
ATOM 1419 O O . LYS B 1 81 ? 0.079 13.617 -9.125 1 95.81 81 LYS B O 1
ATOM 1424 N N . GLY B 1 82 ? -0.993 13.938 -7.309 1 94.06 82 GLY B N 1
ATOM 1425 C CA . GLY B 1 82 ? -1.276 12.531 -7.07 1 94.06 82 GLY B CA 1
ATOM 1426 C C . GLY B 1 82 ? -0.218 11.844 -6.23 1 94.06 82 GLY B C 1
ATOM 1427 O O . GLY B 1 82 ? -0.223 10.617 -6.098 1 94.06 82 GLY B O 1
ATOM 1428 N N . ARG B 1 83 ? 0.634 12.703 -5.676 1 94.12 83 ARG B N 1
ATOM 1429 C CA . ARG B 1 83 ? 1.675 12.133 -4.832 1 94.12 83 ARG B CA 1
ATOM 1430 C C . ARG B 1 83 ? 1.128 11.781 -3.449 1 94.12 83 ARG B C 1
ATOM 1432 O O . ARG B 1 83 ? 0.32 12.531 -2.891 1 94.12 83 ARG B O 1
ATOM 1439 N N . GLU B 1 84 ? 1.597 10.633 -2.971 1 96.38 84 GLU B N 1
ATOM 1440 C CA . GLU B 1 84 ? 1.266 10.234 -1.605 1 96.38 84 GLU B CA 1
ATOM 1441 C C . GLU B 1 84 ? 2.475 10.367 -0.683 1 96.38 84 GLU B C 1
ATOM 1443 O O . GLU B 1 84 ? 3.566 9.898 -1.011 1 96.38 84 GLU B O 1
ATOM 1448 N N . VAL B 1 85 ? 2.18 11.016 0.411 1 97.5 85 VAL B N 1
ATOM 1449 C CA . VAL B 1 85 ? 3.303 11.359 1.279 1 97.5 85 VAL B CA 1
ATOM 1450 C C . VAL B 1 85 ? 3.016 10.883 2.703 1 97.5 85 VAL B C 1
ATOM 1452 O O . VAL B 1 85 ? 1.997 11.258 3.293 1 97.5 85 VAL B O 1
ATOM 1455 N N . CYS B 1 86 ? 3.979 10.133 3.143 1 98.19 86 CYS B N 1
ATOM 1456 C CA . CYS B 1 86 ? 3.895 9.656 4.516 1 98.19 86 CYS B CA 1
ATOM 1457 C C . CYS B 1 86 ? 4.285 10.75 5.5 1 98.19 86 CYS B C 1
ATOM 1459 O O . CYS B 1 86 ? 5.371 11.328 5.395 1 98.19 86 CYS B O 1
ATOM 1461 N N . SER B 1 87 ? 3.422 10.953 6.5 1 98.44 87 SER B N 1
ATOM 1462 C CA . SER B 1 87 ? 3.621 12.055 7.434 1 98.44 87 SER B CA 1
ATOM 1463 C C . SER B 1 87 ? 3.348 11.625 8.867 1 98.44 87 SER B C 1
ATOM 1465 O O . SER B 1 87 ? 2.447 10.82 9.117 1 98.44 87 SER B O 1
ATOM 1467 N N . ASP B 1 88 ? 4.055 12.172 9.805 1 98.38 88 ASP B N 1
ATOM 1468 C CA . ASP B 1 88 ? 3.91 11.883 11.227 1 98.38 88 ASP B CA 1
ATOM 1469 C C . ASP B 1 88 ? 2.602 12.453 11.773 1 98.38 88 ASP B C 1
ATOM 1471 O O . ASP B 1 88 ? 2.41 13.672 11.805 1 98.38 88 ASP B O 1
ATOM 1475 N N . PRO B 1 89 ? 1.722 11.555 12.266 1 98.06 89 PRO B N 1
ATOM 1476 C CA . PRO B 1 89 ? 0.407 12.031 12.703 1 98.06 89 PRO B CA 1
ATOM 1477 C C . PRO B 1 89 ? 0.487 12.953 13.914 1 98.06 89 PRO B C 1
ATOM 1479 O O . PRO B 1 89 ? -0.483 13.648 14.234 1 98.06 89 PRO B O 1
ATOM 1482 N N . ASN B 1 90 ? 1.609 12.922 14.555 1 98.38 90 ASN B N 1
ATOM 1483 C CA . ASN B 1 90 ? 1.739 13.711 15.773 1 98.38 90 ASN B CA 1
ATOM 1484 C C . ASN B 1 90 ? 2.387 15.07 15.5 1 98.38 90 ASN B C 1
ATOM 1486 O O . ASN B 1 90 ? 2.469 15.914 16.391 1 98.38 90 ASN B O 1
ATOM 1490 N N . ALA B 1 91 ? 2.908 15.32 14.391 1 98.25 91 ALA B N 1
ATOM 1491 C CA . ALA B 1 91 ? 3.498 16.609 14.016 1 98.25 91 ALA B CA 1
ATOM 1492 C C . ALA B 1 91 ? 2.434 17.688 13.945 1 98.25 91 ALA B C 1
ATOM 1494 O O . ALA B 1 91 ? 1.333 17.469 13.438 1 98.25 91 ALA B O 1
ATOM 1495 N N . ARG B 1 92 ? 2.812 18.891 14.336 1 97.31 92 ARG B N 1
ATOM 1496 C CA . ARG B 1 92 ? 1.854 19.984 14.414 1 97.31 92 ARG B CA 1
ATOM 1497 C C . ARG B 1 92 ? 1.306 20.328 13.031 1 97.31 92 ARG B C 1
ATOM 1499 O O . ARG B 1 92 ? 0.098 20.516 12.867 1 97.31 92 ARG B O 1
ATOM 1506 N N . TRP B 1 93 ? 2.17 20.484 12.102 1 97.81 93 TRP B N 1
ATOM 1507 C CA . TRP B 1 93 ? 1.7 20.875 10.781 1 97.81 93 TRP B CA 1
ATOM 1508 C C . TRP B 1 93 ? 0.75 19.844 10.203 1 97.81 93 TRP B C 1
ATOM 1510 O O . TRP B 1 93 ? -0.164 20.172 9.445 1 97.81 93 TRP B O 1
ATOM 1520 N N . VAL B 1 94 ? 0.975 18.531 10.438 1 98.19 94 VAL B N 1
ATOM 1521 C CA . VAL B 1 94 ? 0.11 17.453 9.945 1 98.19 94 VAL B CA 1
ATOM 1522 C C . VAL B 1 94 ? -1.289 17.609 10.539 1 98.19 94 VAL B C 1
ATOM 1524 O O . VAL B 1 94 ? -2.285 17.562 9.82 1 98.19 94 VAL B O 1
ATOM 1527 N N . GLN B 1 95 ? -1.293 17.875 11.844 1 97.44 95 GLN B N 1
ATOM 1528 C CA . GLN B 1 95 ? -2.574 18.031 12.523 1 97.44 95 GLN B CA 1
ATOM 1529 C C . GLN B 1 95 ? -3.312 19.266 12 1 97.44 95 GLN B C 1
ATOM 1531 O O . GLN B 1 95 ? -4.531 19.234 11.828 1 97.44 95 GLN B O 1
ATOM 1536 N N . GLU B 1 96 ? -2.6 20.328 11.734 1 96.12 96 GLU B N 1
ATOM 1537 C CA . GLU B 1 96 ? -3.197 21.531 11.164 1 96.12 96 GLU B CA 1
ATOM 1538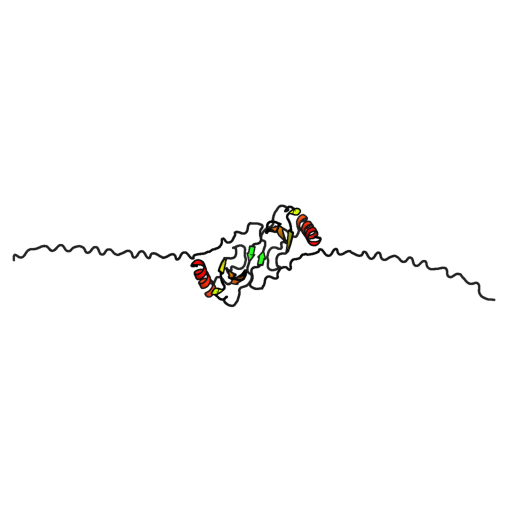 C C . GLU B 1 96 ? -3.766 21.25 9.773 1 96.12 96 GLU B C 1
ATOM 1540 O O . GLU B 1 96 ? -4.855 21.719 9.438 1 96.12 96 GLU B O 1
ATOM 1545 N N . TYR B 1 97 ? -3.035 20.516 8.984 1 95.94 97 TYR B N 1
ATOM 1546 C CA . TYR B 1 97 ? -3.48 20.203 7.629 1 95.94 97 TYR B CA 1
ATOM 1547 C C . TYR B 1 97 ? -4.75 19.359 7.656 1 95.94 97 TYR B C 1
ATOM 1549 O O . TYR B 1 97 ? -5.645 19.547 6.828 1 95.94 97 TYR B O 1
ATOM 1557 N N . ILE B 1 98 ? -4.809 18.344 8.547 1 95.81 98 ILE B N 1
ATOM 1558 C CA . ILE B 1 98 ? -5.992 17.5 8.672 1 95.81 98 ILE B CA 1
ATOM 1559 C C . ILE B 1 98 ? -7.215 18.375 8.969 1 95.81 98 ILE B C 1
ATOM 1561 O O . ILE B 1 98 ? -8.266 18.203 8.344 1 95.81 98 ILE B O 1
ATOM 1565 N N . LYS B 1 99 ? -6.984 19.266 9.898 1 93.5 99 LYS B N 1
ATOM 1566 C CA . LYS B 1 99 ? -8.078 20.156 10.25 1 93.5 99 LYS B CA 1
ATOM 1567 C C . LYS B 1 99 ? -8.523 20.984 9.039 1 93.5 99 LYS B C 1
ATOM 1569 O O . LYS B 1 99 ? -9.719 21.156 8.812 1 93.5 99 LYS B O 1
ATOM 1574 N N . HIS B 1 100 ? -7.66 21.453 8.266 1 91 100 HIS B N 1
ATOM 1575 C CA . HIS B 1 100 ? -7.953 22.266 7.082 1 91 100 HIS B CA 1
ATOM 1576 C C . HIS B 1 100 ? -8.711 21.453 6.035 1 91 100 HIS B C 1
ATOM 1578 O O . HIS B 1 100 ? -9.688 21.938 5.453 1 91 100 HIS B O 1
ATOM 1584 N N . VAL B 1 101 ? -8.297 20.156 5.719 1 91.19 101 VAL B N 1
ATOM 1585 C CA . VAL B 1 101 ? -8.922 19.312 4.703 1 91.19 101 VAL B CA 1
ATOM 1586 C C . VAL B 1 101 ? -10.336 18.938 5.145 1 91.19 101 VAL B C 1
ATOM 1588 O O . VAL B 1 101 ? -11.25 18.891 4.328 1 91.19 101 VAL B O 1
ATOM 1591 N N . LYS B 1 102 ? -10.453 18.641 6.395 1 86.19 102 LYS B N 1
ATOM 1592 C CA . LYS B 1 102 ? -11.758 18.266 6.934 1 86.19 102 LYS B CA 1
ATOM 1593 C C . LYS B 1 102 ? -12.766 19.391 6.781 1 86.19 102 LYS B C 1
ATOM 1595 O O . LYS B 1 102 ? -13.953 19.156 6.574 1 86.19 102 LYS B O 1
ATOM 1600 N N . GLN B 1 103 ? -12.344 20.609 6.84 1 82.81 103 GLN B N 1
ATOM 1601 C CA . GLN B 1 103 ? -13.219 21.766 6.824 1 82.81 103 GLN B CA 1
ATOM 1602 C C . GLN B 1 103 ? -13.492 22.234 5.395 1 82.81 103 GLN B C 1
ATOM 1604 O O . GLN B 1 103 ? -14.383 23.062 5.164 1 82.81 103 GLN B O 1
ATOM 1609 N N . ASN B 1 104 ? -12.773 21.672 4.348 1 69.81 104 ASN B N 1
ATOM 1610 C CA . ASN B 1 104 ? -12.953 22.109 2.965 1 69.81 104 ASN B CA 1
ATOM 1611 C C . ASN B 1 104 ? -13.242 20.938 2.039 1 69.81 104 ASN B C 1
ATOM 1613 O O . ASN B 1 104 ? -13.977 21.078 1.06 1 69.81 104 ASN B O 1
#

Solvent-accessible surface area (backbone atoms only — not comparable to full-atom values): 12670 Å² total; per-residue (Å²): 136,72,91,74,90,75,87,78,78,73,74,75,73,72,72,72,74,74,74,69,74,70,69,73,71,72,68,73,37,62,61,51,52,69,60,66,72,49,54,76,32,24,54,39,59,30,36,89,39,53,50,90,66,86,70,64,70,88,41,56,66,51,49,34,56,44,54,86,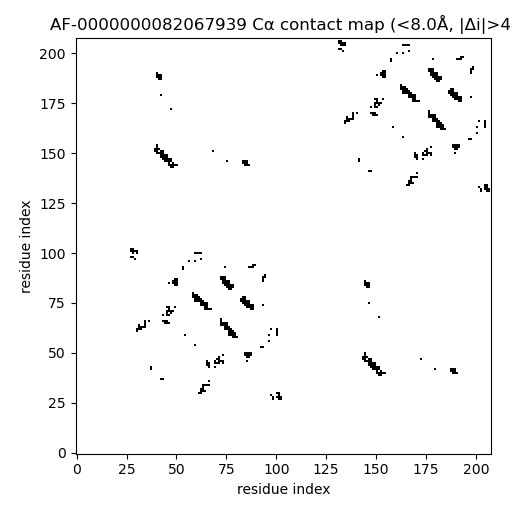84,40,90,43,81,29,29,36,36,28,32,78,88,67,47,52,36,16,30,49,63,83,40,67,69,49,48,53,48,49,54,53,52,27,74,103,140,82,66,89,76,74,84,74,79,77,78,75,70,74,72,71,71,71,73,67,73,70,69,74,69,72,69,65,34,63,62,51,51,68,58,66,72,47,54,75,35,24,54,39,60,29,37,90,39,52,50,91,66,87,70,63,67,87,42,54,66,50,49,34,57,47,54,87,86,37,89,41,80,29,28,36,36,28,31,78,86,68,48,53,35,16,30,48,63,81,39,67,69,50,48,52,48,50,49,53,52,21,74,104

Radius of gyration: 36.05 Å; Cα contacts (8 Å, |Δi|>4): 318; chains: 2; bounding box: 115×106×112 Å

pLDDT: mean 75.6, std 26.07, range [23.92, 98.44]

Nearest PDB structures (foldseek):
  2x6l-assembly1_A  TM=9.518E-01  e=3.078E-09  Homo sapiens
  6aez-assembly1_C  TM=1.003E+00  e=3.038E-08  Homo sapiens
  5cor-assembly1_I  TM=9.632E-01  e=1.386E-08  Homo sapiens
  5l2u-assembly2_H-2  TM=9.858E-01  e=3.243E-08  Homo sapiens
  2ra4-assembly1_A  TM=9.327E-01  e=5.127E-08  Homo sapiens

Foldseek 3Di:
DDDDDDPDPPPPPPPPPPPPPPPPPVPLLCCQVPLPPQDPPGDFDEDDDADPDDDPLQFFAHKHWGDPVYPDTFIWTAGPVGDTGTHDCPDPVNVVSSSVNSVD/DDDPDPPPDDPPPPPPPPPPPPPPPVPQLCPQVPLPPPDPPGDFDEDDDADPDDDPLQFFAHKHWGDPPYPDTFIWTAGPVGDTGTHDCPDPVNVVSSSVNSVD